Protein AF-A0A0F8XH10-F1 (afdb_monomer)

pLDDT: mean 82.55, std 14.49, range [41.84, 95.69]

Solvent-accessible surface area (backbone atoms only — not comparable to full-atom values): 10984 Å² total; per-residue (Å²): 134,86,60,55,49,78,45,80,45,66,34,86,62,88,48,54,16,79,79,80,68,49,73,45,57,74,70,38,68,28,35,36,41,38,38,62,46,64,43,88,88,78,63,51,72,50,77,49,79,43,42,27,44,64,77,48,46,60,56,51,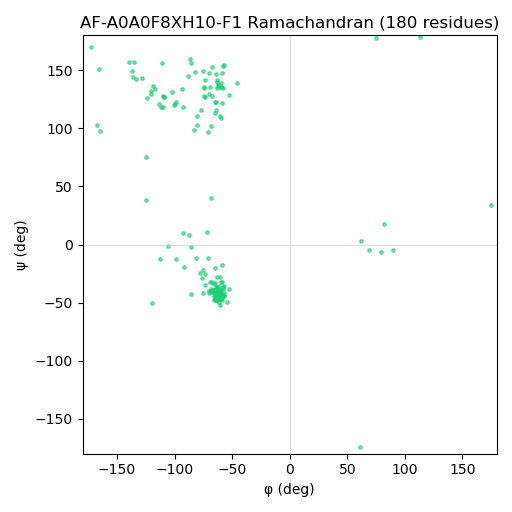54,49,54,54,50,50,55,51,52,50,51,47,61,74,63,48,70,56,92,91,58,71,83,91,56,54,75,66,41,49,53,52,44,51,51,45,53,53,51,46,51,52,54,52,52,54,54,61,72,49,61,92,84,45,79,64,33,34,62,51,31,54,54,45,51,52,46,50,53,52,33,43,73,57,72,38,85,77,81,78,67,90,84,56,91,66,65,60,70,64,39,49,54,44,42,53,50,11,49,52,58,55,54,61,56,71,72,73,72,81,84,76,85,80,79,80,79,82,82,75,89,133

Sequence (182 aa):
MKFGSIQITKKRKARDCDHCEEPLKLGEFHATVTIRAKAKKSGKHWFANWHLHMKCLSIWLLVQLMARQDRRKAAGRPKGTGLGLSPENKKKRLALCKKRMRILQEIAICSPKDKQLEGLYRKFDAVKRDLEYVGGPASINHRTTLDMDTIERKLVYGRSLCSIRTEGQMDSPVSVVEAGQK

Organism: NCBI:txid412755

Foldseek 3Di:
DDQKDKDKDQAQDWDAFPQPRHIDDHRDIWIKIKGWDADPPPRDIDIDIGIHHPVCVVVVVVVVVVVVVVVDVVCDDPVVPDQPADPVLVVVLVVLLVQLVVLLVVLLPDDQLDPCLLVSLVSNVVSQVVNCVSGRGDDDPPPDPGPVVSSVNSSVSSVVVVVVVVVPPPDDPDPDDPPDDD

Mean predicted aligned error: 15.29 Å

Radius of gyration: 31.96 Å; Cα contacts (8 Å, |Δi|>4): 175; chains: 1; bounding box: 68×28×112 Å

Structure (mmCIF, N/CA/C/O backbone):
data_AF-A0A0F8XH10-F1
#
_entry.id   AF-A0A0F8XH10-F1
#
loop_
_atom_site.group_PDB
_atom_site.id
_atom_site.type_symbol
_atom_site.label_atom_id
_atom_site.label_alt_id
_atom_site.label_comp_id
_atom_site.label_asym_id
_atom_site.label_entity_id
_atom_site.label_seq_id
_atom_site.pdbx_PDB_ins_code
_atom_site.Cartn_x
_atom_site.Cartn_y
_atom_site.Cartn_z
_atom_site.occupancy
_atom_site.B_iso_or_equiv
_atom_site.auth_seq_id
_atom_site.auth_comp_id
_atom_site.auth_asym_id
_atom_site.auth_atom_id
_atom_site.pdbx_PDB_model_num
ATOM 1 N N . MET A 1 1 ? -0.743 -16.287 21.407 1.00 41.84 1 MET A N 1
ATOM 2 C CA . MET A 1 1 ? -0.826 -15.409 22.602 1.00 41.84 1 MET A CA 1
ATOM 3 C C . MET A 1 1 ? -1.877 -14.326 22.332 1.00 41.84 1 MET A C 1
ATOM 5 O O . MET A 1 1 ? -1.736 -13.633 21.330 1.00 41.84 1 MET A O 1
ATOM 9 N N . LYS A 1 2 ? -2.958 -14.215 23.125 1.00 48.44 2 LYS A N 1
ATOM 10 C CA . LYS A 1 2 ? -3.992 -13.171 22.935 1.00 48.44 2 LYS A CA 1
ATOM 11 C C . LYS A 1 2 ? -3.456 -11.831 23.471 1.00 48.44 2 LYS A C 1
ATOM 13 O O . LYS A 1 2 ? -3.164 -11.728 24.656 1.00 48.44 2 LYS A O 1
ATOM 18 N N . PHE A 1 3 ? -3.272 -10.841 22.595 1.00 63.16 3 PHE A N 1
ATOM 19 C CA . PHE A 1 3 ? -2.657 -9.537 22.921 1.00 63.16 3 PHE A CA 1
ATOM 20 C C . PHE A 1 3 ? -3.622 -8.529 23.577 1.00 63.16 3 PHE A C 1
ATOM 22 O O . PHE A 1 3 ? -3.190 -7.513 24.118 1.00 63.16 3 PHE A O 1
ATOM 29 N N . GLY A 1 4 ? -4.920 -8.822 23.576 1.00 78.75 4 GLY A N 1
ATOM 30 C CA . GLY A 1 4 ? -5.942 -8.024 24.241 1.00 78.75 4 GLY A CA 1
ATOM 31 C C . GLY A 1 4 ? -7.299 -8.719 24.207 1.00 78.75 4 GLY A C 1
ATOM 32 O O . GLY A 1 4 ? -7.466 -9.731 23.520 1.00 78.75 4 GLY A O 1
ATOM 33 N N . SER A 1 5 ? -8.249 -8.184 24.965 1.00 87.62 5 SER A N 1
ATOM 34 C CA . SER A 1 5 ? -9.632 -8.655 25.037 1.00 87.62 5 SER A CA 1
ATOM 35 C C . SER A 1 5 ? -10.593 -7.481 24.944 1.00 87.62 5 SER A C 1
ATOM 37 O O . SER A 1 5 ? -10.340 -6.425 25.520 1.00 87.62 5 SER A O 1
ATOM 39 N N . ILE A 1 6 ? -11.708 -7.690 24.251 1.00 91.06 6 ILE A N 1
ATOM 40 C CA . ILE A 1 6 ? -12.853 -6.783 24.270 1.00 91.06 6 ILE A CA 1
ATOM 41 C C . ILE A 1 6 ? -13.957 -7.495 25.043 1.00 91.06 6 ILE A C 1
ATOM 43 O O . ILE A 1 6 ? -14.283 -8.641 24.737 1.00 91.06 6 ILE A O 1
ATOM 47 N N . GLN A 1 7 ? -14.499 -6.835 26.059 1.00 91.25 7 GLN A N 1
ATOM 48 C CA . GLN A 1 7 ? -15.599 -7.334 26.876 1.00 91.25 7 GLN A CA 1
ATOM 49 C C . GLN A 1 7 ? -16.776 -6.370 26.774 1.00 91.25 7 GLN A C 1
ATOM 51 O O . GLN A 1 7 ? -16.601 -5.165 26.937 1.00 91.25 7 GLN A O 1
ATOM 56 N N . ILE A 1 8 ? -17.975 -6.892 26.534 1.00 90.25 8 ILE A N 1
ATOM 57 C CA . ILE A 1 8 ? -19.210 -6.105 2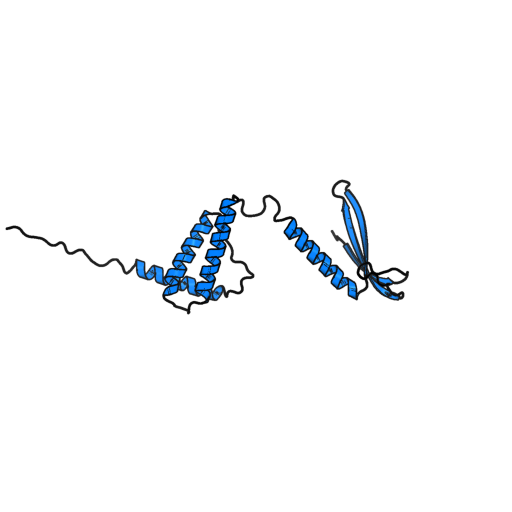6.556 1.00 90.25 8 ILE A CA 1
ATOM 58 C C . ILE A 1 8 ? -19.873 -6.352 27.905 1.00 90.25 8 ILE A C 1
ATOM 60 O O . ILE A 1 8 ? -20.157 -7.495 28.257 1.00 90.25 8 ILE A O 1
ATOM 64 N N . THR A 1 9 ? -20.087 -5.296 28.685 1.00 88.19 9 THR A N 1
ATOM 65 C CA . THR A 1 9 ? -20.685 -5.410 30.022 1.00 88.19 9 THR A CA 1
ATOM 66 C C . THR A 1 9 ? -21.712 -4.310 30.261 1.00 88.19 9 THR A C 1
ATOM 68 O O . THR A 1 9 ? -21.600 -3.201 29.735 1.00 88.19 9 THR A O 1
ATOM 71 N N . LYS A 1 10 ? -22.731 -4.609 31.072 1.00 85.62 10 LYS A N 1
ATOM 72 C CA . LYS A 1 10 ? -23.703 -3.612 31.536 1.00 85.62 10 LYS A CA 1
ATOM 73 C C . LYS A 1 10 ? -23.046 -2.730 32.598 1.00 85.62 10 LYS A C 1
ATOM 75 O O . LYS A 1 10 ? -22.466 -3.253 33.555 1.00 85.62 10 LYS A O 1
ATOM 80 N N . LYS A 1 11 ? -23.097 -1.406 32.442 1.00 79.81 11 LYS A N 1
ATOM 81 C CA . LYS A 1 11 ? -22.403 -0.489 33.355 1.00 79.81 11 LYS A CA 1
ATOM 82 C C . LYS A 1 11 ? -23.072 -0.470 34.731 1.00 79.81 11 LYS A C 1
ATOM 84 O O . LYS A 1 11 ? -24.280 -0.277 34.837 1.00 79.81 11 LYS A O 1
ATOM 89 N N . ARG A 1 12 ? -22.264 -0.646 35.782 1.00 78.62 12 ARG A N 1
ATOM 90 C CA . ARG A 1 12 ? -22.707 -0.636 37.190 1.00 78.62 12 ARG A CA 1
ATOM 91 C C . ARG A 1 12 ? -22.189 0.551 38.014 1.00 78.62 12 ARG A C 1
ATOM 93 O O . ARG A 1 12 ? -22.650 0.746 39.127 1.00 78.62 12 ARG A O 1
ATOM 100 N N . LYS A 1 13 ? -21.217 1.312 37.503 1.00 82.56 13 LYS A N 1
ATOM 101 C CA . LYS A 1 13 ? -20.595 2.467 38.180 1.00 82.56 13 LYS A CA 1
ATOM 102 C C . LYS A 1 13 ? -20.454 3.622 37.196 1.00 82.56 13 LYS A C 1
ATOM 104 O O . LYS A 1 13 ? -20.162 3.356 36.031 1.00 82.56 13 LYS A O 1
ATOM 109 N N . ALA A 1 14 ? -20.629 4.860 37.648 1.00 81.94 14 ALA A N 1
ATOM 110 C CA . ALA A 1 14 ? -20.446 6.034 36.798 1.00 81.94 14 ALA A CA 1
ATOM 111 C C . ALA A 1 14 ? -18.986 6.122 36.322 1.00 81.94 14 ALA A C 1
ATOM 113 O O . ALA A 1 14 ? -18.059 5.870 37.094 1.00 81.94 14 ALA A O 1
ATOM 114 N N . ARG A 1 15 ? -18.798 6.385 35.028 1.00 86.75 15 ARG A N 1
ATOM 115 C CA . ARG A 1 15 ? -17.504 6.649 34.387 1.00 86.75 15 ARG A CA 1
ATOM 116 C C . ARG A 1 15 ? -17.760 7.237 33.005 1.00 86.75 15 ARG A C 1
ATOM 118 O O . ARG A 1 15 ? -18.735 6.845 32.366 1.00 86.75 15 ARG A O 1
ATOM 125 N N . ASP A 1 16 ? -16.841 8.050 32.521 1.00 94.31 16 ASP A N 1
ATOM 126 C CA . ASP A 1 16 ? -16.922 8.623 31.183 1.00 94.31 16 ASP A CA 1
ATOM 127 C C . ASP A 1 16 ? -16.317 7.707 30.119 1.00 94.31 16 ASP A C 1
ATOM 129 O O . ASP A 1 16 ? -15.560 6.769 30.404 1.00 94.31 16 ASP A O 1
ATOM 133 N N . CYS A 1 17 ? -16.712 7.936 28.874 1.00 94.06 17 CYS A N 1
ATOM 134 C CA . CYS A 1 17 ? -16.132 7.255 27.737 1.00 94.06 17 CYS A CA 1
ATOM 135 C C . CYS A 1 17 ? -14.731 7.796 27.455 1.00 94.06 17 CYS A C 1
ATOM 137 O O . CYS A 1 17 ? -14.565 8.981 27.191 1.00 94.06 17 CYS A O 1
ATOM 139 N N . ASP A 1 18 ? -13.739 6.909 27.365 1.00 93.75 18 ASP A N 1
ATOM 140 C CA . ASP A 1 18 ? -12.347 7.290 27.079 1.00 93.75 18 ASP A CA 1
ATOM 141 C C . ASP A 1 18 ? -12.118 7.744 25.609 1.00 93.75 18 ASP A C 1
ATOM 143 O O . ASP A 1 18 ? -10.975 7.831 25.163 1.00 93.75 18 ASP A O 1
ATOM 147 N N . HIS A 1 19 ? -13.179 7.966 24.816 1.00 92.81 19 HIS A N 1
ATOM 148 C CA . HIS A 1 19 ? -13.090 8.458 23.432 1.00 92.81 19 HIS A CA 1
ATOM 149 C C . HIS A 1 19 ? -13.802 9.792 23.204 1.00 92.81 19 HIS A C 1
ATOM 151 O O . HIS A 1 19 ? -13.204 10.673 22.598 1.00 92.81 19 HIS A O 1
ATOM 157 N N . CYS A 1 20 ? -15.062 9.926 23.627 1.00 94.12 20 CYS A N 1
ATOM 158 C CA . CYS A 1 20 ? -15.829 11.165 23.454 1.00 94.12 20 CYS A CA 1
ATOM 159 C C . CYS A 1 20 ? -15.997 11.965 24.747 1.00 94.12 20 CYS A C 1
ATOM 161 O O . CYS A 1 20 ? -16.652 12.997 24.709 1.00 94.12 20 CYS A O 1
ATOM 163 N N . GLU A 1 21 ? -15.473 11.473 25.875 1.00 93.50 21 GLU A N 1
ATOM 164 C CA . GLU A 1 21 ? -15.539 12.122 27.195 1.00 93.50 21 GLU A CA 1
ATOM 165 C C . GLU A 1 21 ? -16.971 12.316 27.739 1.00 93.50 21 GLU A C 1
ATOM 167 O O . GLU A 1 21 ? -17.164 12.814 28.842 1.00 93.50 21 GLU A O 1
ATOM 172 N N . GLU A 1 22 ? -17.992 11.836 27.020 1.00 94.62 22 GLU A N 1
ATOM 173 C CA . GLU A 1 22 ? -19.375 11.790 27.494 1.00 94.62 22 GLU A CA 1
ATOM 174 C C . GLU A 1 22 ? -19.574 10.654 28.521 1.00 94.62 22 GLU A C 1
ATOM 176 O O . GLU A 1 22 ? -18.972 9.577 28.388 1.00 94.62 22 GLU A O 1
ATOM 181 N N . PRO A 1 23 ? -20.490 10.817 29.492 1.00 93.19 23 PRO A N 1
ATOM 182 C CA . PRO A 1 23 ? -20.757 9.803 30.505 1.00 93.19 23 PRO A CA 1
ATOM 183 C C . PRO A 1 23 ? -21.297 8.490 29.914 1.00 93.19 23 PRO A C 1
ATOM 185 O O . PRO A 1 23 ? -22.159 8.463 29.028 1.00 93.19 23 PRO A O 1
ATOM 188 N N . LEU A 1 24 ? -20.825 7.358 30.448 1.00 91.00 24 LEU A N 1
ATOM 189 C CA . LEU A 1 24 ? -21.415 6.041 30.200 1.00 91.00 24 LEU A CA 1
ATOM 190 C C . LEU A 1 24 ? -22.635 5.876 31.107 1.00 91.00 24 LEU A C 1
ATOM 192 O O . LEU A 1 24 ? -22.501 5.729 32.326 1.00 91.00 24 LEU A O 1
ATOM 196 N N . LYS A 1 25 ? -23.828 5.871 30.511 1.00 87.62 25 LYS A N 1
ATOM 197 C CA . LYS A 1 25 ? -25.085 5.744 31.252 1.00 87.62 25 LYS A CA 1
ATOM 198 C C . LYS A 1 25 ? -25.134 4.436 32.043 1.00 87.62 25 LYS A C 1
ATOM 200 O O . LYS A 1 25 ? -24.783 3.357 31.555 1.00 87.62 25 LYS A O 1
ATOM 205 N N . LEU A 1 26 ? -25.587 4.537 33.291 1.00 89.12 26 LEU A N 1
ATOM 206 C CA . LEU A 1 26 ? -25.793 3.376 34.149 1.00 89.12 26 LEU A CA 1
ATOM 207 C C . LEU A 1 26 ? -26.850 2.459 33.536 1.00 89.12 26 LEU A C 1
ATOM 209 O O . LEU A 1 26 ? -27.871 2.912 33.031 1.00 89.12 26 LEU A O 1
ATOM 213 N N . GLY A 1 27 ? -26.595 1.154 33.576 1.00 86.19 27 GLY A N 1
ATOM 214 C CA . GLY A 1 27 ? -27.499 0.171 32.995 1.00 86.19 27 GLY A CA 1
ATOM 215 C C . GLY A 1 27 ? -27.403 0.011 31.474 1.00 86.19 27 GLY A C 1
ATOM 216 O O . GLY A 1 27 ? -27.986 -0.939 30.959 1.00 86.19 27 GLY A O 1
ATOM 217 N N . GLU A 1 28 ? -26.636 0.828 30.753 1.00 88.31 28 GLU A N 1
ATOM 218 C CA . GLU A 1 28 ? -26.376 0.595 29.328 1.00 88.31 28 GLU A CA 1
ATOM 219 C C . GLU A 1 28 ? -25.195 -0.364 29.111 1.00 88.31 28 GLU A C 1
ATOM 221 O O . GLU A 1 28 ? -24.316 -0.539 29.968 1.00 88.31 28 GLU A O 1
ATOM 226 N N . PHE A 1 29 ? -25.184 -1.022 27.951 1.00 91.12 29 PHE A N 1
ATOM 227 C CA . PHE A 1 29 ? -24.044 -1.821 27.519 1.00 91.12 29 PHE A CA 1
ATOM 228 C C . PHE A 1 29 ? -22.902 -0.911 27.072 1.00 91.12 29 PHE A C 1
ATOM 230 O O . PHE A 1 29 ? -23.094 0.038 26.314 1.00 91.12 29 PHE A O 1
ATOM 237 N N . HIS A 1 30 ? -21.694 -1.240 27.516 1.00 92.44 30 HIS A N 1
ATOM 238 C CA . HIS A 1 30 ? -20.471 -0.573 27.094 1.00 92.44 30 HIS A CA 1
ATOM 239 C C . HIS A 1 30 ? -19.383 -1.602 26.799 1.00 92.44 30 HIS A C 1
ATOM 241 O O . HIS A 1 30 ? -19.406 -2.727 27.314 1.00 92.44 30 HIS A O 1
ATOM 247 N N . ALA A 1 31 ? -18.419 -1.203 25.977 1.00 94.12 31 ALA A N 1
ATOM 248 C CA . ALA A 1 31 ? -17.256 -2.009 25.665 1.00 94.12 31 ALA A CA 1
ATOM 249 C C . ALA A 1 31 ? -16.106 -1.643 26.607 1.00 94.12 31 ALA A C 1
ATOM 251 O O . ALA A 1 31 ? -15.805 -0.470 26.811 1.00 94.12 31 ALA A O 1
ATOM 252 N N . THR A 1 32 ? -15.446 -2.653 27.162 1.00 94.50 32 THR A N 1
ATOM 253 C CA . THR A 1 32 ? -14.156 -2.514 27.835 1.00 94.50 32 THR A CA 1
ATOM 254 C C . THR A 1 32 ? -13.095 -3.191 26.982 1.00 94.50 32 THR A C 1
ATOM 256 O O . THR A 1 32 ? -13.169 -4.393 26.722 1.00 94.50 32 THR A O 1
ATOM 259 N N . VAL A 1 33 ? -12.121 -2.417 26.517 1.00 93.38 33 VAL A N 1
ATOM 260 C CA . VAL A 1 33 ? -10.968 -2.906 25.766 1.00 93.38 33 VAL A CA 1
ATOM 261 C C . VAL A 1 33 ? -9.785 -2.986 26.716 1.00 93.38 33 VAL A C 1
ATOM 263 O O . VAL A 1 33 ? -9.359 -1.970 27.256 1.00 93.38 33 VAL A O 1
ATOM 266 N N . THR A 1 34 ? -9.229 -4.180 26.889 1.00 92.81 34 THR A N 1
ATOM 267 C CA . THR A 1 34 ? -8.033 -4.411 27.701 1.00 92.81 34 THR A CA 1
ATOM 268 C C . THR A 1 34 ? -6.891 -4.851 26.802 1.00 92.81 34 THR A C 1
ATOM 270 O O . THR A 1 34 ? -6.975 -5.887 26.139 1.00 92.81 34 THR A O 1
ATOM 273 N N . ILE A 1 35 ? -5.798 -4.092 26.795 1.00 90.44 35 ILE A N 1
ATOM 274 C CA . ILE A 1 35 ? -4.562 -4.460 26.101 1.00 90.44 35 ILE A CA 1
ATOM 275 C C . ILE A 1 35 ? -3.504 -4.808 27.140 1.00 90.44 35 ILE A C 1
ATOM 277 O O . ILE A 1 35 ? -3.207 -4.018 28.036 1.00 90.44 35 ILE A O 1
ATOM 281 N N . ARG A 1 36 ? -2.905 -5.993 26.989 1.00 89.12 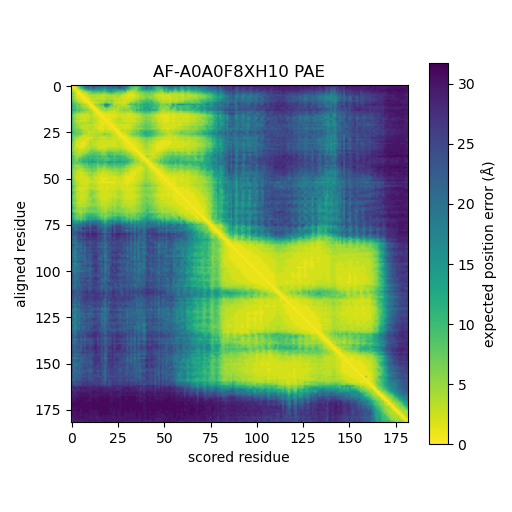36 ARG A N 1
ATOM 282 C CA . ARG A 1 36 ? -1.752 -6.412 27.787 1.00 89.12 36 ARG A CA 1
ATOM 283 C C . ARG A 1 36 ? -0.479 -6.046 27.036 1.00 89.12 36 ARG A C 1
ATOM 285 O O . ARG A 1 36 ? -0.212 -6.576 25.959 1.00 89.12 36 ARG A O 1
ATOM 292 N N . ALA A 1 37 ? 0.339 -5.189 27.633 1.00 84.00 37 ALA A N 1
ATOM 293 C CA . ALA A 1 37 ? 1.639 -4.808 27.099 1.00 84.00 37 ALA A CA 1
ATOM 294 C C . ALA A 1 37 ? 2.779 -5.368 27.965 1.00 84.00 37 ALA A C 1
ATOM 296 O O . ALA A 1 37 ? 2.607 -5.695 29.141 1.00 84.00 37 ALA A O 1
ATOM 297 N N . LYS A 1 38 ? 3.961 -5.520 27.360 1.00 85.69 38 LYS A N 1
ATOM 298 C CA . LYS A 1 38 ? 5.194 -5.947 28.035 1.00 85.69 38 LYS A CA 1
ATOM 299 C C . LYS A 1 38 ? 6.271 -4.895 27.797 1.00 85.69 38 LYS A C 1
ATOM 301 O O . LYS A 1 38 ? 6.545 -4.544 26.649 1.00 85.69 38 LYS A O 1
ATOM 306 N N . ALA A 1 39 ? 6.880 -4.396 28.867 1.00 81.75 39 ALA A N 1
ATOM 307 C CA . ALA A 1 39 ? 8.019 -3.495 28.765 1.00 81.75 39 ALA A CA 1
ATOM 308 C C . ALA A 1 39 ? 9.226 -4.250 28.185 1.00 81.75 39 ALA A C 1
ATOM 310 O O . ALA A 1 39 ? 9.599 -5.309 28.686 1.00 81.75 39 ALA A O 1
ATOM 311 N N . LYS A 1 40 ? 9.846 -3.706 27.128 1.00 78.19 40 LYS A N 1
ATOM 312 C CA . LYS A 1 40 ? 10.950 -4.380 26.419 1.00 78.19 40 LYS A CA 1
ATOM 313 C C . LYS A 1 40 ? 12.194 -4.589 27.289 1.00 78.19 40 LYS A C 1
ATOM 315 O O . LYS A 1 40 ? 12.837 -5.617 27.150 1.00 78.19 40 LYS A O 1
ATOM 320 N N . LYS A 1 41 ? 12.524 -3.627 28.159 1.00 80.25 41 LYS A N 1
ATOM 321 C CA . LYS A 1 41 ? 13.752 -3.655 28.975 1.00 80.25 41 LYS A CA 1
ATOM 322 C C . LYS A 1 41 ? 13.602 -4.443 30.280 1.00 80.25 41 LYS A C 1
ATOM 324 O O . LYS A 1 41 ? 14.496 -5.194 30.627 1.00 80.25 41 LYS A O 1
ATOM 329 N N . SER A 1 42 ? 12.484 -4.289 30.990 1.00 84.94 42 SER A N 1
ATOM 330 C CA . SER A 1 42 ? 12.281 -4.913 32.310 1.00 84.94 42 SER A CA 1
ATOM 331 C C . SER A 1 42 ? 11.455 -6.198 32.274 1.00 84.94 42 SER A C 1
ATOM 333 O O . SER A 1 42 ? 11.327 -6.879 33.283 1.00 84.94 42 SER A O 1
ATOM 335 N N . GLY A 1 43 ? 10.800 -6.502 31.152 1.00 85.75 43 GLY A N 1
ATOM 336 C CA . GLY A 1 43 ? 9.886 -7.637 31.041 1.00 85.75 43 GLY A CA 1
ATOM 337 C C . GLY A 1 43 ? 8.579 -7.502 31.834 1.00 85.75 43 GLY A C 1
ATOM 338 O O . GLY A 1 43 ? 7.705 -8.354 31.673 1.00 85.75 43 GLY A O 1
ATOM 339 N N . LYS A 1 44 ? 8.402 -6.434 32.628 1.00 88.94 44 LYS A N 1
ATOM 340 C CA . LYS A 1 44 ? 7.190 -6.183 33.420 1.00 88.94 44 LYS A CA 1
ATOM 341 C C . LYS A 1 44 ? 5.972 -6.013 32.511 1.00 88.94 44 LYS A C 1
ATOM 343 O O . LYS A 1 44 ? 6.028 -5.331 31.480 1.00 88.94 44 LYS A O 1
ATOM 348 N N . HIS A 1 45 ? 4.867 -6.632 32.907 1.00 86.56 45 HIS A N 1
ATOM 349 C CA . HIS A 1 45 ? 3.581 -6.482 32.240 1.00 86.56 45 HIS A CA 1
ATOM 350 C C . HIS A 1 45 ? 2.801 -5.305 32.814 1.00 86.56 45 HIS A C 1
ATOM 352 O O . HIS A 1 45 ? 2.842 -5.055 34.016 1.00 86.56 45 HIS A O 1
ATOM 358 N N . TRP A 1 46 ? 2.063 -4.616 31.951 1.00 88.81 46 TRP A N 1
ATOM 359 C CA . TRP A 1 46 ? 1.072 -3.629 32.360 1.00 88.81 46 TRP A CA 1
ATOM 360 C C . TRP A 1 46 ? -0.170 -3.746 31.480 1.00 88.81 46 TRP A C 1
ATOM 362 O O . TRP A 1 46 ? -0.122 -4.298 30.373 1.00 88.81 46 TRP A O 1
ATOM 372 N N . PHE A 1 47 ? -1.287 -3.268 32.012 1.00 90.25 47 PHE A N 1
ATOM 373 C CA . PHE A 1 47 ? -2.591 -3.346 31.373 1.00 90.25 47 PHE A CA 1
ATOM 374 C C . PHE A 1 47 ? -3.091 -1.938 31.093 1.00 90.25 47 PHE A C 1
ATOM 376 O O . PHE A 1 47 ? -3.032 -1.072 31.964 1.00 90.25 47 PHE A O 1
ATOM 383 N N . ALA A 1 48 ? -3.584 -1.731 29.880 1.00 89.81 48 ALA A N 1
ATOM 384 C CA . ALA A 1 48 ? -4.290 -0.525 29.489 1.00 89.81 48 ALA A CA 1
ATOM 385 C C . ALA A 1 48 ? -5.761 -0.880 29.293 1.00 89.81 48 ALA A C 1
ATOM 387 O O . ALA A 1 48 ? -6.060 -1.838 28.575 1.00 89.81 48 ALA A O 1
ATOM 388 N N . ASN A 1 49 ? -6.653 -0.135 29.940 1.00 92.12 49 ASN A N 1
ATOM 389 C CA . ASN A 1 49 ? -8.092 -0.359 29.875 1.00 92.12 49 ASN A CA 1
ATOM 390 C C . ASN A 1 49 ? -8.778 0.885 29.318 1.00 92.12 49 ASN A C 1
ATOM 392 O O . ASN A 1 49 ? -8.565 1.974 29.847 1.00 92.12 49 ASN A O 1
ATOM 396 N N . TRP A 1 50 ? -9.622 0.695 28.308 1.00 93.81 50 TRP A N 1
ATOM 397 C CA . TRP A 1 50 ? -10.511 1.723 27.769 1.00 93.81 50 TRP A CA 1
ATOM 398 C C . TRP A 1 50 ? -11.961 1.285 27.927 1.00 93.81 50 TRP A C 1
ATOM 400 O O . TRP A 1 50 ? -12.296 0.142 27.629 1.00 93.81 50 TRP A O 1
ATOM 410 N N . HIS A 1 51 ? -12.820 2.195 28.353 1.00 93.88 51 HIS A N 1
ATOM 411 C CA . HIS A 1 51 ? -14.256 2.055 28.480 1.00 93.88 51 HIS A CA 1
ATOM 412 C C . HIS A 1 51 ? -14.912 2.961 27.451 1.00 93.88 51 HIS A C 1
ATOM 414 O O . HIS A 1 51 ? -14.745 4.179 27.459 1.00 93.88 51 HIS A O 1
ATOM 420 N N . LEU A 1 52 ? -15.654 2.350 26.542 1.00 95.50 52 LEU A N 1
ATOM 421 C CA . LEU A 1 52 ? -16.182 3.007 25.360 1.00 95.50 52 LEU A CA 1
ATOM 422 C C . LEU A 1 52 ? -17.682 2.761 25.269 1.00 95.50 52 LEU A C 1
ATOM 424 O O . LEU A 1 52 ? -18.141 1.646 25.544 1.00 95.50 52 LEU A O 1
ATOM 428 N N . HIS A 1 53 ? -18.450 3.757 24.819 1.00 95.69 53 HIS A N 1
ATOM 429 C CA . HIS A 1 53 ? -19.796 3.467 24.327 1.00 95.69 53 HIS A CA 1
ATOM 430 C C . HIS A 1 53 ? -19.703 2.460 23.180 1.00 95.69 53 HIS A C 1
ATOM 432 O O . HIS A 1 53 ? -18.717 2.424 22.438 1.00 95.69 53 HIS A O 1
ATOM 438 N N . MET A 1 54 ? -20.769 1.690 22.971 1.00 93.12 54 MET A N 1
ATOM 439 C CA . MET A 1 54 ? -20.835 0.767 21.835 1.00 93.12 54 MET A CA 1
ATOM 440 C C . MET A 1 54 ? -20.657 1.496 20.492 1.00 93.12 54 MET A C 1
ATOM 442 O O . MET A 1 54 ? -19.931 1.002 19.631 1.00 93.12 54 MET A O 1
ATOM 446 N N . LYS A 1 55 ? -21.216 2.712 20.347 1.00 92.94 55 LYS A N 1
ATOM 447 C CA . LYS A 1 55 ? -21.015 3.578 19.166 1.00 92.94 55 LYS A CA 1
ATOM 448 C C . LYS A 1 55 ? -19.536 3.950 18.961 1.00 92.94 55 LYS A C 1
ATOM 450 O O . LYS A 1 55 ? -19.013 3.853 17.853 1.00 92.94 55 LYS A O 1
ATOM 455 N N . CYS A 1 56 ? -18.840 4.295 20.045 1.00 94.62 56 CYS A N 1
ATOM 456 C CA . CYS A 1 56 ? -17.459 4.784 20.035 1.00 94.62 56 CYS A CA 1
ATOM 457 C C . CYS A 1 56 ? -16.422 3.681 19.793 1.00 94.62 56 CYS A C 1
ATOM 459 O O . CYS A 1 56 ? -15.315 3.977 19.346 1.00 94.62 56 CYS A O 1
ATOM 461 N N . LEU A 1 57 ? -16.761 2.412 20.054 1.00 94.19 57 LEU A N 1
ATOM 462 C CA . LEU A 1 57 ? -15.853 1.282 19.840 1.00 94.19 57 LEU A CA 1
ATOM 463 C C . LEU A 1 57 ? -15.362 1.200 18.386 1.00 94.19 57 LEU A C 1
ATOM 465 O O . LEU A 1 57 ? -14.177 0.970 18.146 1.00 94.19 57 LEU A O 1
ATOM 469 N N . SER A 1 58 ? -16.263 1.398 17.423 1.00 92.38 58 SER A N 1
ATOM 470 C CA . SER A 1 58 ? -15.944 1.323 15.992 1.00 92.38 58 SER A CA 1
ATOM 471 C C . SER A 1 58 ? -14.930 2.395 15.570 1.00 92.38 58 SER A C 1
ATOM 473 O O . SER A 1 58 ? -13.911 2.080 14.951 1.00 92.38 58 SER A O 1
ATOM 475 N N . ILE A 1 59 ? -15.162 3.641 15.989 1.00 93.19 59 ILE A N 1
ATOM 476 C CA . ILE A 1 59 ? -14.283 4.784 15.721 1.00 93.19 59 ILE A CA 1
ATOM 477 C C . ILE A 1 59 ? -12.920 4.559 16.376 1.00 93.19 59 ILE A C 1
ATOM 479 O O . ILE A 1 59 ? -11.882 4.711 15.730 1.00 93.19 59 ILE A O 1
ATOM 483 N N . TRP A 1 60 ? -12.908 4.110 17.632 1.00 93.38 60 TRP A N 1
ATOM 484 C CA . TRP A 1 60 ? -11.672 3.812 18.349 1.00 93.38 60 TRP A CA 1
ATOM 485 C C . TRP A 1 60 ? -10.830 2.752 17.624 1.00 93.38 60 TRP A C 1
ATOM 487 O O . TRP A 1 60 ? -9.630 2.946 17.424 1.00 93.38 60 TRP A O 1
ATOM 497 N N . LEU A 1 61 ? -11.447 1.656 17.162 1.00 91.56 61 LEU A N 1
ATOM 498 C CA . LEU A 1 61 ? -10.752 0.607 16.405 1.00 91.56 61 LEU A CA 1
ATOM 499 C C . LEU A 1 61 ? -10.147 1.142 15.101 1.00 91.56 61 LEU A C 1
ATOM 501 O O . LEU A 1 61 ? -9.012 0.791 14.763 1.00 91.56 61 LEU A O 1
ATOM 505 N N . LEU A 1 62 ? -10.871 2.014 14.394 1.00 91.00 62 LEU A N 1
ATOM 506 C CA . LEU A 1 62 ? -10.387 2.641 13.167 1.00 91.00 62 LEU A CA 1
ATOM 507 C C . LEU A 1 62 ? -9.170 3.538 13.433 1.00 91.00 62 LEU A C 1
ATOM 509 O O . LEU A 1 62 ? -8.155 3.407 12.747 1.00 91.00 62 LEU A O 1
ATOM 513 N N . VAL A 1 63 ? -9.223 4.377 14.471 1.00 89.81 63 VAL A N 1
ATOM 514 C CA . VAL A 1 63 ? -8.095 5.234 14.876 1.00 89.81 63 VAL A CA 1
ATOM 515 C C . VAL A 1 63 ? -6.857 4.392 15.201 1.00 89.81 63 VAL A C 1
ATOM 517 O O . VAL A 1 63 ? -5.758 4.700 14.734 1.00 89.81 63 VAL A O 1
ATOM 520 N N . GLN A 1 64 ? -7.011 3.280 15.930 1.00 87.50 64 GLN A N 1
ATOM 521 C CA . GLN A 1 64 ? -5.887 2.381 16.227 1.00 87.50 64 GLN A CA 1
ATOM 522 C C . GLN A 1 64 ? -5.299 1.734 14.965 1.00 87.50 64 GLN A C 1
ATOM 524 O O . GLN A 1 64 ? -4.075 1.578 14.851 1.00 87.50 64 GLN A O 1
ATOM 529 N N . LEU A 1 65 ? -6.151 1.366 14.002 1.00 85.88 65 LEU A N 1
ATOM 530 C CA . LEU A 1 65 ? -5.719 0.818 12.719 1.00 85.88 65 LEU A CA 1
ATOM 531 C C . LEU A 1 65 ? -4.910 1.848 11.920 1.00 85.88 65 LEU A C 1
ATOM 533 O O . LEU A 1 65 ? -3.815 1.522 11.453 1.00 85.88 65 LEU A O 1
ATOM 537 N N . MET A 1 66 ? -5.403 3.085 11.817 1.00 82.31 66 MET A N 1
ATOM 538 C CA . MET A 1 66 ? -4.714 4.183 11.132 1.00 82.31 66 MET A CA 1
ATOM 539 C C . MET A 1 66 ? -3.370 4.497 11.796 1.00 82.31 66 MET A C 1
ATOM 541 O O . MET A 1 66 ? -2.330 4.428 11.141 1.00 82.31 66 MET A O 1
ATOM 545 N N . ALA A 1 67 ? -3.344 4.670 13.120 1.00 79.19 67 ALA A N 1
ATOM 546 C CA . ALA A 1 67 ? -2.111 4.918 13.870 1.00 79.19 67 ALA A CA 1
ATOM 547 C C . ALA A 1 67 ? -1.076 3.787 13.708 1.00 79.19 67 ALA A C 1
ATOM 549 O O . ALA A 1 67 ? 0.140 4.006 13.744 1.00 79.19 67 ALA A O 1
ATOM 550 N N . ARG A 1 68 ? -1.517 2.534 13.539 1.00 79.31 68 ARG A N 1
ATOM 551 C CA . ARG A 1 68 ? -0.620 1.413 13.214 1.00 79.31 68 ARG A CA 1
ATOM 552 C C . ARG A 1 68 ? -0.066 1.520 11.794 1.00 79.31 68 ARG A C 1
ATOM 554 O O . ARG A 1 68 ? 1.113 1.226 11.592 1.00 79.31 68 ARG A O 1
ATOM 561 N N . GLN A 1 69 ? -0.893 1.890 10.820 1.00 74.69 69 GLN A N 1
ATOM 562 C CA . GLN A 1 69 ? -0.447 2.090 9.443 1.00 74.69 69 GLN A CA 1
ATOM 563 C C . GLN A 1 69 ? 0.563 3.236 9.348 1.00 74.69 69 GLN A C 1
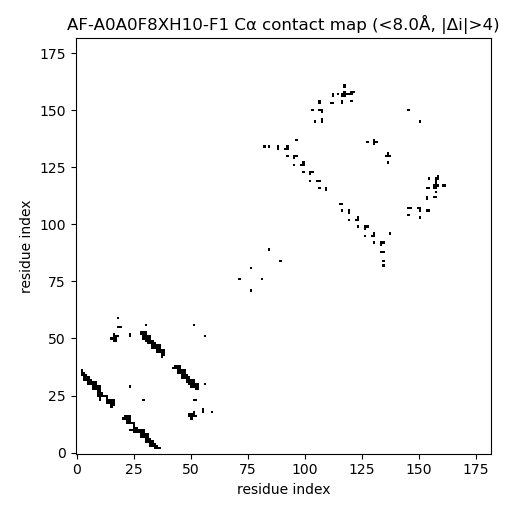ATOM 565 O O . GLN A 1 69 ? 1.605 3.063 8.720 1.00 74.69 69 GLN A O 1
ATOM 570 N N . ASP A 1 70 ? 0.324 4.351 10.031 1.00 72.38 70 ASP A N 1
ATOM 571 C CA . ASP A 1 70 ? 1.224 5.503 9.986 1.00 72.38 70 ASP A CA 1
ATOM 572 C C . ASP A 1 70 ? 2.549 5.228 10.693 1.00 72.38 70 ASP A C 1
ATOM 574 O O . ASP A 1 70 ? 3.606 5.515 10.135 1.00 72.38 70 ASP A O 1
ATOM 578 N N . ARG A 1 71 ? 2.537 4.528 11.836 1.00 70.50 71 ARG A N 1
ATOM 579 C CA . ARG A 1 71 ? 3.780 4.036 12.461 1.00 70.50 71 ARG A CA 1
ATOM 580 C C . ARG A 1 71 ? 4.583 3.124 11.535 1.00 70.50 71 ARG A C 1
ATOM 582 O O . ARG A 1 71 ? 5.807 3.183 11.548 1.00 70.50 71 ARG A O 1
ATOM 589 N N . ARG A 1 72 ? 3.925 2.296 10.715 1.00 67.31 72 ARG A N 1
ATOM 590 C CA . ARG A 1 72 ? 4.612 1.471 9.703 1.00 67.31 72 ARG A CA 1
ATOM 591 C C . ARG A 1 72 ? 5.206 2.310 8.575 1.00 67.31 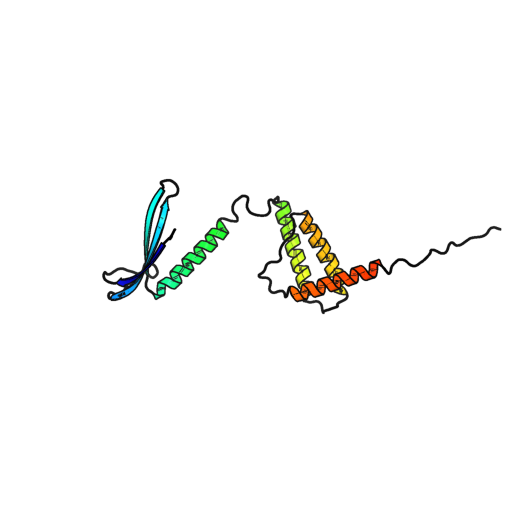72 ARG A C 1
ATOM 593 O O . ARG A 1 72 ? 6.295 1.985 8.117 1.00 67.31 72 ARG A O 1
ATOM 600 N N . LYS A 1 73 ? 4.521 3.369 8.135 1.00 66.38 73 LYS A N 1
ATOM 601 C CA . LYS A 1 73 ? 5.063 4.306 7.139 1.00 66.38 73 LYS A CA 1
ATOM 602 C C . LYS A 1 73 ? 6.282 5.047 7.699 1.00 66.38 73 LYS A C 1
ATOM 604 O O . LYS A 1 73 ? 7.313 5.078 7.039 1.00 66.38 73 LYS A O 1
ATOM 609 N N . ALA A 1 74 ? 6.184 5.564 8.925 1.00 64.19 74 ALA A N 1
ATOM 610 C CA . ALA A 1 74 ? 7.250 6.309 9.594 1.00 64.19 74 ALA A CA 1
ATOM 611 C C . ALA A 1 74 ? 8.476 5.441 9.929 1.00 64.19 74 ALA A C 1
ATOM 613 O O . ALA A 1 74 ? 9.608 5.882 9.759 1.00 64.19 74 ALA A O 1
ATOM 614 N N . ALA A 1 75 ? 8.270 4.192 10.360 1.00 62.94 75 ALA A N 1
ATOM 615 C CA . ALA A 1 75 ? 9.361 3.260 10.656 1.00 62.94 75 ALA A CA 1
ATOM 616 C C . ALA A 1 75 ? 10.100 2.755 9.399 1.00 62.94 75 ALA A C 1
ATOM 618 O O . ALA A 1 75 ? 11.160 2.139 9.522 1.00 62.94 75 ALA A O 1
ATOM 619 N N . GLY A 1 76 ? 9.554 3.002 8.202 1.00 61.72 76 GLY A N 1
ATOM 620 C CA . GLY A 1 76 ? 10.093 2.489 6.948 1.00 61.72 76 GLY A CA 1
ATOM 621 C C . GLY A 1 76 ? 10.114 0.955 6.878 1.00 61.72 76 GLY A C 1
ATOM 622 O O . GLY A 1 76 ? 9.607 0.241 7.746 1.00 61.72 76 GLY A O 1
ATOM 623 N N . ARG A 1 77 ? 10.708 0.416 5.807 1.00 61.69 77 ARG A N 1
ATOM 624 C CA . ARG A 1 77 ? 11.034 -1.017 5.735 1.00 61.69 77 ARG A CA 1
ATOM 625 C C . ARG A 1 77 ? 12.174 -1.285 6.737 1.00 61.69 77 ARG A C 1
ATOM 627 O O . ARG A 1 77 ? 13.113 -0.487 6.753 1.00 61.69 77 ARG A O 1
ATOM 634 N N . PRO A 1 78 ? 12.132 -2.355 7.557 1.00 58.00 78 PRO A N 1
ATOM 635 C CA . PRO A 1 78 ? 13.230 -2.698 8.464 1.00 58.00 78 PRO A CA 1
ATOM 636 C C . PRO A 1 78 ? 14.597 -2.615 7.767 1.00 58.00 78 PRO A C 1
ATOM 638 O O . PRO A 1 78 ? 14.717 -3.030 6.610 1.00 58.00 78 PRO A O 1
ATOM 641 N N . LYS A 1 79 ? 15.628 -2.086 8.439 1.00 46.41 79 LYS A N 1
ATOM 642 C CA . LYS A 1 79 ? 16.991 -2.039 7.878 1.00 46.41 79 LYS A CA 1
ATOM 643 C C . LYS A 1 79 ? 17.402 -3.451 7.427 1.00 46.41 79 LYS A C 1
ATOM 645 O O . LYS A 1 79 ? 17.233 -4.401 8.181 1.00 46.41 79 LYS A O 1
ATOM 650 N N . GLY A 1 80 ? 17.869 -3.581 6.183 1.00 52.00 80 GLY A N 1
ATOM 651 C CA . GLY A 1 80 ? 18.192 -4.872 5.552 1.00 52.00 80 GLY A CA 1
ATOM 652 C C . GLY A 1 80 ? 17.035 -5.550 4.806 1.00 52.00 80 GLY A C 1
ATOM 653 O O . GLY A 1 80 ? 17.248 -6.559 4.145 1.00 52.00 80 GLY A O 1
ATOM 654 N N . THR A 1 81 ? 15.818 -4.998 4.846 1.00 51.09 81 T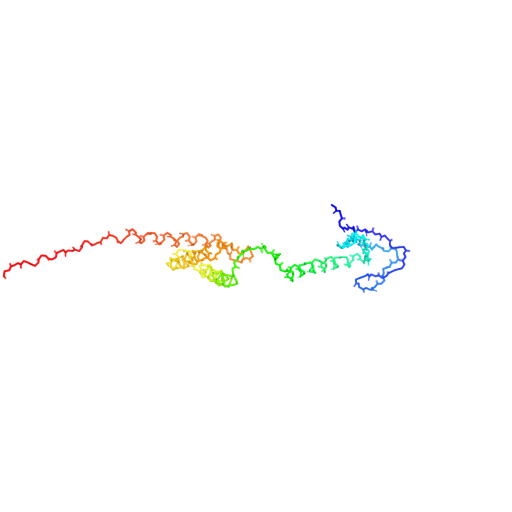HR A N 1
ATOM 655 C CA . THR A 1 81 ? 14.685 -5.515 4.065 1.00 51.09 81 THR A CA 1
ATOM 656 C C . THR A 1 81 ? 14.427 -4.648 2.832 1.00 51.09 81 THR A C 1
ATOM 658 O O . THR A 1 81 ? 14.350 -3.422 2.909 1.00 51.09 81 THR A O 1
ATOM 661 N N . GLY A 1 82 ? 14.283 -5.295 1.674 1.00 64.38 82 GLY A N 1
ATOM 662 C CA . GLY A 1 82 ? 14.151 -4.651 0.365 1.00 64.38 82 GLY A CA 1
ATOM 663 C C . GLY A 1 82 ? 15.339 -4.917 -0.548 1.00 64.38 82 GLY A C 1
ATOM 664 O O . GLY A 1 82 ? 16.271 -5.615 -0.174 1.00 64.38 82 GLY A O 1
ATOM 665 N N . LEU A 1 83 ? 15.282 -4.389 -1.770 1.00 68.75 83 LEU A N 1
ATOM 666 C CA . LEU A 1 83 ? 16.396 -4.497 -2.706 1.00 68.75 83 LEU A CA 1
ATOM 667 C C . LEU A 1 83 ? 17.587 -3.729 -2.119 1.00 68.75 83 LEU A C 1
ATOM 669 O O . LEU A 1 83 ? 17.487 -2.514 -1.914 1.00 68.75 83 LEU A O 1
ATOM 673 N N . GLY A 1 84 ? 18.676 -4.442 -1.812 1.00 77.00 84 GLY A N 1
ATOM 674 C CA . GLY A 1 84 ? 19.922 -3.938 -1.215 1.00 77.00 84 GLY A CA 1
ATOM 675 C C . GLY A 1 84 ? 20.734 -3.032 -2.144 1.00 77.00 84 GLY A C 1
ATOM 676 O O . GLY A 1 84 ? 21.949 -3.129 -2.212 1.00 77.00 84 GLY A O 1
ATOM 677 N N . LEU A 1 85 ? 20.053 -2.173 -2.897 1.00 82.31 85 LEU A N 1
ATOM 678 C CA . LEU A 1 85 ? 20.633 -1.299 -3.904 1.00 82.31 85 LEU A CA 1
ATOM 679 C C . LEU A 1 85 ? 21.206 -0.033 -3.270 1.00 82.31 85 LEU A C 1
ATOM 681 O O . LEU A 1 85 ? 20.644 0.508 -2.303 1.00 82.31 85 LEU A O 1
ATOM 685 N N . SER A 1 86 ? 22.272 0.480 -3.885 1.00 87.19 86 SER A N 1
ATOM 686 C CA . SER A 1 86 ? 22.808 1.808 -3.591 1.00 87.19 86 SER A CA 1
ATOM 687 C C . SER A 1 86 ? 21.729 2.891 -3.786 1.00 87.19 86 SER A C 1
ATOM 689 O O . SER A 1 86 ? 20.772 2.688 -4.546 1.00 87.19 86 SER A O 1
ATOM 691 N N . PRO A 1 87 ? 21.829 4.050 -3.108 1.00 84.88 87 PRO A N 1
ATOM 692 C CA . PRO A 1 87 ? 20.884 5.159 -3.285 1.00 84.88 87 PRO A CA 1
ATOM 693 C C . PRO A 1 87 ? 20.712 5.587 -4.752 1.00 84.88 87 PRO A C 1
ATOM 695 O O . PRO A 1 87 ? 19.593 5.848 -5.198 1.00 84.88 87 PRO A O 1
ATOM 698 N N . GLU A 1 88 ? 21.798 5.578 -5.523 1.00 88.06 88 GLU A N 1
ATOM 699 C CA . GLU A 1 88 ? 21.797 5.892 -6.954 1.00 88.06 88 GLU A CA 1
ATOM 700 C C . GLU A 1 88 ? 21.022 4.855 -7.769 1.00 88.06 88 GLU A C 1
ATOM 702 O O . GLU A 1 88 ? 20.118 5.212 -8.529 1.00 88.06 88 GLU A O 1
ATOM 707 N N . ASN A 1 89 ? 21.280 3.564 -7.539 1.00 88.50 89 ASN A N 1
ATOM 708 C CA . ASN A 1 89 ? 20.556 2.487 -8.212 1.00 88.50 89 ASN A CA 1
ATOM 709 C C . ASN A 1 89 ? 19.076 2.472 -7.823 1.00 88.50 89 ASN A C 1
ATOM 711 O O . ASN A 1 89 ? 18.223 2.213 -8.669 1.00 88.50 89 ASN A O 1
ATOM 715 N N . LYS A 1 90 ? 18.726 2.840 -6.584 1.00 87.19 90 LYS A N 1
ATOM 716 C CA . LYS A 1 90 ? 17.323 3.041 -6.179 1.00 87.19 90 LYS A CA 1
ATOM 717 C C . LYS A 1 90 ? 16.657 4.154 -6.986 1.00 87.19 90 LYS A C 1
ATOM 719 O O . LYS A 1 90 ? 15.540 3.960 -7.468 1.00 87.19 90 LYS A O 1
ATOM 724 N N . LYS A 1 91 ? 17.333 5.295 -7.165 1.00 89.00 91 LYS A N 1
ATOM 725 C CA . LYS A 1 91 ? 16.825 6.427 -7.958 1.00 89.00 91 LYS A CA 1
ATOM 726 C C . LYS A 1 91 ? 16.678 6.050 -9.434 1.00 89.00 91 LYS A C 1
ATOM 728 O O . LYS A 1 91 ? 15.616 6.281 -10.015 1.00 89.00 91 LYS A O 1
ATOM 733 N N . LYS A 1 92 ? 17.694 5.402 -10.013 1.00 92.75 92 LYS A N 1
ATOM 734 C CA . LYS A 1 92 ? 17.682 4.909 -11.399 1.00 92.75 92 LYS A CA 1
ATOM 735 C C . LYS A 1 92 ? 16.562 3.891 -11.616 1.00 92.75 92 LYS A C 1
ATOM 737 O O . LYS A 1 92 ? 15.758 4.042 -12.532 1.00 92.75 92 LYS A O 1
ATOM 742 N N . ARG A 1 93 ? 16.423 2.919 -10.711 1.00 91.06 93 ARG A N 1
ATOM 743 C CA . ARG A 1 93 ? 15.347 1.920 -10.746 1.00 91.06 93 ARG A CA 1
ATOM 744 C C . ARG A 1 93 ? 13.966 2.560 -10.648 1.00 91.06 93 ARG A C 1
ATOM 746 O O . ARG A 1 93 ? 13.070 2.183 -11.394 1.00 91.06 93 ARG A O 1
ATOM 753 N N . LEU A 1 94 ? 13.781 3.548 -9.771 1.00 90.50 94 LEU A N 1
ATOM 754 C CA . LEU A 1 94 ? 12.515 4.279 -9.669 1.00 90.50 94 LEU A CA 1
ATOM 755 C C . LEU A 1 94 ? 12.173 5.009 -10.977 1.00 90.50 94 LEU A C 1
ATOM 757 O O . LEU A 1 94 ? 11.022 4.965 -11.411 1.00 90.50 94 LEU A O 1
ATOM 761 N N . ALA A 1 95 ? 13.154 5.654 -11.613 1.00 93.31 95 ALA A N 1
ATOM 762 C CA . ALA A 1 95 ? 12.963 6.319 -12.900 1.00 93.31 95 ALA A CA 1
ATOM 763 C C . ALA A 1 95 ? 12.558 5.324 -14.001 1.00 93.31 95 ALA A C 1
ATOM 765 O O . ALA A 1 95 ? 11.602 5.580 -14.734 1.00 93.31 95 ALA A O 1
ATOM 766 N N . LEU A 1 96 ? 13.208 4.159 -14.056 1.00 94.69 96 LEU A N 1
ATOM 767 C CA . LEU A 1 96 ? 12.861 3.079 -14.983 1.00 94.69 96 LEU A CA 1
ATOM 768 C C . LEU A 1 96 ? 11.455 2.519 -14.724 1.00 94.69 96 LEU A C 1
ATOM 770 O O . LEU A 1 96 ? 10.687 2.355 -15.667 1.00 94.69 96 LEU A O 1
ATOM 774 N N . CYS A 1 97 ? 11.062 2.310 -13.462 1.00 92.00 97 CYS A N 1
ATOM 775 C CA . CYS A 1 97 ? 9.697 1.896 -13.116 1.00 92.00 97 CYS A CA 1
ATOM 776 C C . CYS A 1 97 ? 8.649 2.916 -13.584 1.00 92.00 97 CYS A C 1
ATOM 778 O O . CYS A 1 97 ? 7.615 2.534 -14.131 1.00 92.00 97 CYS A O 1
ATOM 780 N N . LYS A 1 98 ? 8.915 4.218 -13.405 1.00 93.00 98 LYS A N 1
ATOM 781 C CA . LYS A 1 98 ? 8.032 5.286 -13.899 1.00 93.00 98 LYS A CA 1
ATOM 782 C C . LYS A 1 98 ? 7.960 5.292 -15.427 1.00 93.00 98 LYS A C 1
ATOM 784 O O . LYS A 1 98 ? 6.868 5.388 -15.977 1.00 93.00 98 LYS A O 1
ATOM 789 N N . LYS A 1 99 ? 9.102 5.150 -16.108 1.00 94.94 99 LYS A N 1
ATOM 790 C CA . LYS A 1 99 ? 9.173 5.071 -17.575 1.00 94.94 99 LYS A CA 1
ATOM 791 C C . LYS A 1 99 ? 8.389 3.870 -18.105 1.00 94.94 99 LYS A C 1
ATOM 793 O O . LYS A 1 99 ? 7.583 4.031 -19.013 1.00 94.94 99 LYS A O 1
ATOM 798 N N . ARG A 1 100 ? 8.549 2.699 -17.484 1.00 93.88 100 ARG A N 1
ATOM 799 C CA . ARG A 1 100 ? 7.770 1.495 -17.797 1.00 93.88 100 ARG A CA 1
ATOM 800 C C . ARG A 1 100 ? 6.270 1.741 -17.658 1.00 93.88 100 ARG A C 1
ATOM 802 O O . ARG A 1 100 ? 5.522 1.344 -18.539 1.00 93.88 100 ARG A O 1
ATOM 809 N N . MET A 1 101 ? 5.838 2.405 -16.584 1.00 93.50 101 MET A N 1
ATOM 810 C CA . MET A 1 101 ? 4.419 2.710 -16.377 1.00 93.50 101 MET A CA 1
ATOM 811 C C . MET A 1 101 ? 3.853 3.623 -17.473 1.00 93.50 101 MET A C 1
ATOM 813 O O . MET A 1 101 ? 2.762 3.358 -17.961 1.00 93.50 101 MET A O 1
ATOM 817 N N . ARG A 1 102 ? 4.604 4.641 -17.914 1.00 94.44 102 ARG A N 1
ATOM 818 C CA . ARG A 1 102 ? 4.190 5.500 -19.040 1.00 94.44 102 ARG A CA 1
ATOM 819 C C . ARG A 1 102 ? 4.016 4.705 -20.332 1.00 94.44 102 ARG A C 1
ATOM 821 O O . ARG A 1 102 ? 3.001 4.844 -20.994 1.00 94.44 102 ARG A O 1
ATOM 828 N N . ILE A 1 103 ? 4.954 3.806 -20.636 1.00 94.56 103 ILE A N 1
ATOM 829 C CA . ILE A 1 103 ? 4.856 2.940 -21.821 1.00 94.56 103 ILE A CA 1
ATOM 830 C C . ILE A 1 103 ? 3.614 2.037 -21.736 1.00 94.56 103 ILE A C 1
ATOM 832 O O . ILE A 1 103 ? 2.905 1.876 -22.721 1.00 94.56 103 ILE A O 1
ATOM 836 N N . LEU A 1 104 ? 3.310 1.477 -20.559 1.00 93.81 104 LEU A N 1
ATOM 837 C CA . LEU A 1 104 ? 2.094 0.676 -20.363 1.00 93.81 104 LEU A CA 1
ATOM 838 C C . LEU A 1 104 ? 0.815 1.504 -20.560 1.00 93.81 104 LEU A C 1
ATOM 840 O O . LEU A 1 104 ? -0.147 0.994 -21.126 1.00 93.81 104 LEU A O 1
ATOM 844 N N . GLN A 1 105 ? 0.807 2.771 -20.136 1.00 93.94 105 GLN A N 1
ATOM 845 C CA . GLN A 1 105 ? -0.304 3.692 -20.394 1.00 93.94 105 GLN A CA 1
ATOM 846 C C . GLN A 1 105 ? -0.458 3.993 -21.891 1.00 93.94 105 GLN A C 1
ATOM 848 O O . GLN A 1 105 ? -1.572 3.948 -22.399 1.00 93.94 105 GLN A O 1
ATOM 853 N N . GLU A 1 106 ? 0.643 4.228 -22.610 1.00 94.06 106 GLU A N 1
ATOM 854 C CA . GLU A 1 106 ? 0.627 4.415 -24.069 1.00 94.06 106 GLU A CA 1
ATOM 855 C C . GLU A 1 106 ? 0.052 3.175 -24.780 1.00 94.06 106 GLU A C 1
ATOM 857 O O . GLU A 1 106 ? -0.860 3.292 -25.596 1.00 94.06 106 GLU A O 1
ATOM 862 N N . ILE A 1 107 ? 0.491 1.969 -24.398 1.00 93.25 107 ILE A N 1
ATOM 863 C CA . ILE A 1 107 ? -0.034 0.705 -24.948 1.00 93.25 107 ILE A CA 1
ATOM 864 C C . ILE A 1 107 ? -1.524 0.521 -24.628 1.00 93.25 107 ILE A C 1
ATOM 866 O O . ILE A 1 107 ? -2.277 -0.015 -25.447 1.00 93.25 107 ILE A O 1
ATOM 870 N N . ALA A 1 108 ? -1.967 0.941 -23.440 1.00 93.38 108 ALA A N 1
ATOM 871 C CA . ALA A 1 108 ? -3.370 0.852 -23.054 1.00 93.38 108 ALA A CA 1
ATOM 872 C C . ALA A 1 108 ? -4.267 1.653 -24.012 1.00 93.38 108 ALA A C 1
ATOM 874 O O . ALA A 1 108 ? -5.326 1.151 -24.389 1.00 93.38 108 ALA A O 1
ATOM 875 N N . ILE A 1 109 ? -3.805 2.828 -24.455 1.00 93.00 109 ILE A N 1
ATOM 876 C CA . ILE A 1 109 ? -4.526 3.732 -25.365 1.00 93.00 109 ILE A CA 1
ATOM 877 C C . ILE A 1 109 ? -4.543 3.203 -26.808 1.00 93.00 109 ILE A C 1
ATOM 879 O O . ILE A 1 109 ? -5.543 3.369 -27.503 1.00 93.00 109 ILE A O 1
ATOM 883 N N . CYS A 1 110 ? -3.475 2.541 -27.267 1.00 91.00 110 CYS A N 1
ATOM 884 C CA . CYS A 1 110 ? -3.396 2.016 -28.635 1.00 91.00 110 CYS A CA 1
ATOM 885 C C . CYS A 1 110 ? -4.522 1.024 -28.962 1.00 91.00 110 CYS A C 1
ATOM 887 O O . CYS A 1 110 ? -4.942 0.228 -28.116 1.00 91.00 110 CYS A O 1
ATOM 889 N N . SER A 1 111 ? -4.956 0.996 -30.222 1.00 90.25 111 SER A N 1
ATOM 890 C CA . SER A 1 111 ? -5.922 -0.001 -30.691 1.00 90.25 111 SER A CA 1
ATOM 891 C C . SER A 1 111 ? -5.317 -1.419 -30.705 1.00 90.25 111 SER A C 1
ATOM 893 O O . SER A 1 111 ? -4.096 -1.588 -30.833 1.00 90.25 111 SER A O 1
ATOM 895 N N . PRO A 1 112 ? -6.131 -2.480 -30.553 1.00 82.31 112 PRO A N 1
ATOM 896 C CA . PRO A 1 112 ? -5.663 -3.842 -30.776 1.00 82.31 112 PRO A CA 1
ATOM 897 C C . PRO A 1 112 ? -5.156 -3.976 -32.220 1.00 82.31 112 PRO A C 1
ATOM 899 O O . PRO A 1 112 ? -5.921 -3.770 -33.155 1.00 82.31 112 PRO A O 1
ATOM 902 N N . LYS A 1 113 ? -3.883 -4.355 -32.389 1.00 84.88 113 LYS A N 1
ATOM 903 C CA . LYS A 1 113 ? -3.164 -4.505 -33.673 1.00 84.88 113 LYS A CA 1
ATOM 904 C C . LYS A 1 113 ? -2.580 -3.236 -34.318 1.00 84.88 113 LYS A C 1
ATOM 906 O O . LYS A 1 113 ? -2.193 -3.272 -35.485 1.00 84.88 113 LYS A O 1
ATOM 911 N N . ASP A 1 114 ? -2.432 -2.152 -33.565 1.00 87.81 114 ASP A N 1
ATOM 912 C CA . ASP A 1 114 ? -1.749 -0.943 -34.042 1.00 87.81 114 ASP A CA 1
ATOM 913 C C . ASP A 1 114 ? -0.276 -1.212 -34.438 1.00 87.81 114 ASP A C 1
ATOM 915 O O . ASP A 1 114 ? 0.453 -1.919 -33.736 1.00 87.81 114 ASP A O 1
ATOM 919 N N . LYS A 1 115 ? 0.190 -0.614 -35.544 1.00 86.50 115 LYS A N 1
ATOM 920 C CA . LYS A 1 115 ? 1.596 -0.677 -35.992 1.00 86.50 115 LYS A CA 1
ATOM 921 C C . LYS A 1 115 ? 2.548 -0.026 -34.981 1.00 86.50 115 LYS A C 1
ATOM 923 O O . LYS A 1 115 ? 3.701 -0.440 -34.870 1.00 86.50 115 LYS A O 1
ATOM 928 N N . GLN A 1 116 ? 2.076 0.951 -34.202 1.00 90.00 116 GLN A N 1
ATOM 929 C CA . GLN A 1 116 ? 2.869 1.610 -33.157 1.00 90.00 116 GLN A CA 1
ATOM 930 C C . GLN A 1 116 ? 3.263 0.666 -32.009 1.00 90.00 116 GLN A C 1
ATOM 932 O O . GLN A 1 116 ? 4.252 0.924 -31.313 1.00 90.00 116 GLN A O 1
ATOM 937 N N . LEU A 1 117 ? 2.549 -0.457 -31.835 1.00 90.62 117 LEU A N 1
ATOM 938 C CA . LEU A 1 117 ? 2.844 -1.448 -30.796 1.00 90.62 117 LEU A CA 1
ATOM 939 C C . LEU A 1 117 ? 4.240 -2.061 -30.946 1.00 90.62 117 LEU A C 1
ATOM 941 O O . LEU A 1 117 ? 4.842 -2.417 -29.936 1.00 90.62 117 LEU A O 1
ATOM 945 N N . GLU A 1 118 ? 4.786 -2.134 -32.164 1.00 91.25 118 GLU A N 1
ATOM 946 C CA . GLU A 1 118 ? 6.160 -2.594 -32.402 1.00 91.25 118 GLU A CA 1
ATOM 947 C C . GLU A 1 118 ? 7.171 -1.685 -31.676 1.00 91.25 118 GLU A C 1
ATOM 949 O O . GLU A 1 118 ? 7.996 -2.142 -30.879 1.00 91.25 118 GLU A O 1
ATOM 954 N N . GLY A 1 119 ? 7.071 -0.370 -31.894 1.00 91.25 119 GLY A N 1
ATOM 955 C CA . GLY A 1 119 ? 7.958 0.616 -31.276 1.00 91.25 119 GLY A CA 1
ATOM 956 C C . GLY A 1 119 ? 7.793 0.683 -29.757 1.00 91.25 119 GLY A C 1
ATOM 957 O O . GLY A 1 119 ? 8.782 0.781 -29.025 1.00 91.25 119 GLY A O 1
ATOM 958 N N . LEU A 1 120 ? 6.554 0.585 -29.270 1.00 93.31 120 LEU A N 1
ATOM 959 C CA . LEU A 1 120 ? 6.256 0.553 -27.837 1.00 93.31 120 LEU A CA 1
ATOM 960 C C . LEU A 1 120 ? 6.796 -0.714 -27.168 1.00 93.31 120 LEU A C 1
ATOM 962 O O . LEU A 1 120 ? 7.384 -0.622 -26.090 1.00 93.31 120 LEU A O 1
ATOM 966 N N . TYR A 1 121 ? 6.681 -1.871 -27.825 1.00 94.00 121 TYR A N 1
ATOM 967 C CA . TYR A 1 121 ? 7.259 -3.122 -27.342 1.00 94.00 121 TYR A CA 1
ATOM 968 C C . TYR A 1 121 ? 8.785 -3.028 -27.225 1.00 94.00 121 TYR A C 1
ATOM 970 O O . TYR A 1 121 ? 9.332 -3.354 -26.174 1.00 94.00 121 TYR A O 1
ATOM 978 N N . ARG A 1 122 ? 9.485 -2.502 -28.242 1.00 94.06 122 ARG A N 1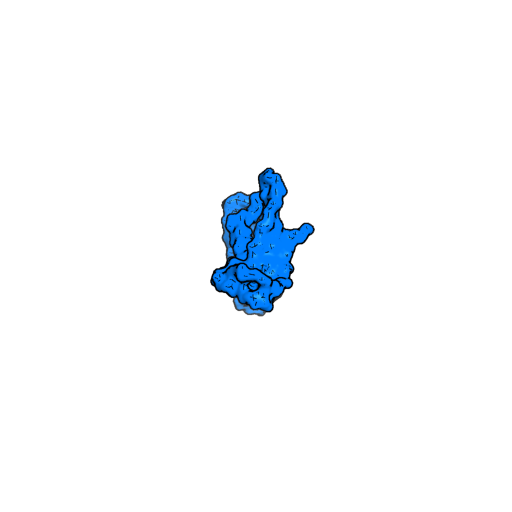
ATOM 979 C CA . ARG A 1 122 ? 10.951 -2.318 -28.184 1.00 94.06 122 ARG A CA 1
ATOM 980 C C . ARG A 1 122 ? 11.373 -1.418 -27.019 1.00 94.06 122 ARG A C 1
ATOM 982 O O . ARG A 1 122 ? 12.308 -1.744 -26.289 1.00 94.06 122 ARG A O 1
ATOM 989 N N . LYS A 1 123 ? 10.662 -0.302 -26.807 1.00 95.06 123 LYS A N 1
ATOM 990 C CA . LYS A 1 123 ? 10.896 0.592 -25.658 1.00 95.06 123 LYS A CA 1
ATOM 991 C C . LYS A 1 123 ? 10.646 -0.127 -24.331 1.00 95.06 123 LYS A C 1
ATOM 993 O O . LYS A 1 123 ? 11.416 0.050 -23.388 1.00 95.06 123 LYS A O 1
ATOM 998 N N . PHE A 1 124 ? 9.574 -0.913 -24.251 1.00 94.38 124 PHE A N 1
ATOM 999 C CA . PHE A 1 124 ? 9.228 -1.688 -23.065 1.00 94.38 124 PHE A CA 1
ATOM 1000 C C . PHE A 1 124 ? 10.304 -2.730 -22.740 1.00 94.38 124 PHE A C 1
ATOM 1002 O O . PHE A 1 124 ? 10.749 -2.805 -21.595 1.00 94.38 124 PHE A O 1
ATOM 1009 N N . ASP A 1 125 ? 10.757 -3.484 -23.741 1.00 94.50 125 ASP A N 1
ATOM 1010 C CA . ASP A 1 125 ? 11.785 -4.514 -23.599 1.00 94.50 125 ASP A CA 1
ATOM 1011 C C . ASP A 1 125 ? 13.143 -3.930 -23.183 1.00 94.50 125 ASP A C 1
ATOM 1013 O O . ASP A 1 125 ? 13.787 -4.448 -22.270 1.00 94.50 125 ASP A O 1
ATOM 1017 N N . ALA A 1 126 ? 13.540 -2.792 -23.761 1.00 94.94 126 ALA A N 1
ATOM 1018 C CA . ALA A 1 126 ? 14.743 -2.078 -23.337 1.00 94.94 126 ALA A CA 1
ATOM 1019 C C . ALA A 1 126 ? 14.671 -1.680 -21.851 1.00 94.94 126 ALA A C 1
ATOM 1021 O O . ALA A 1 126 ? 15.581 -1.970 -21.078 1.00 94.94 126 ALA A O 1
ATOM 1022 N N . VAL A 1 127 ? 13.547 -1.100 -21.411 1.00 94.44 127 VAL A N 1
ATOM 1023 C CA . VAL A 1 127 ? 13.351 -0.732 -19.997 1.00 94.44 127 VAL A CA 1
ATOM 1024 C C . VAL A 1 127 ? 13.301 -1.965 -19.090 1.00 94.44 127 VAL A C 1
ATOM 1026 O O . VAL A 1 127 ? 13.756 -1.901 -17.947 1.00 94.44 127 VAL A O 1
ATOM 1029 N N . LYS A 1 128 ? 12.761 -3.091 -19.570 1.00 93.50 128 LYS A N 1
ATOM 1030 C CA . LYS A 1 128 ? 12.766 -4.362 -18.838 1.00 93.50 128 LYS A CA 1
ATOM 1031 C C . LYS A 1 128 ? 14.200 -4.852 -18.609 1.00 93.50 128 LYS A C 1
ATOM 1033 O O . LYS A 1 128 ? 14.531 -5.165 -17.469 1.00 93.50 128 LYS A O 1
ATOM 1038 N N . ARG A 1 129 ? 15.051 -4.840 -19.640 1.00 93.75 129 ARG A N 1
ATOM 1039 C CA . ARG A 1 129 ? 16.477 -5.198 -19.533 1.00 93.75 129 ARG A CA 1
ATOM 1040 C C . ARG A 1 129 ? 17.243 -4.270 -18.588 1.00 93.75 129 ARG A C 1
ATOM 1042 O O . ARG A 1 129 ? 17.970 -4.750 -17.722 1.00 93.75 129 ARG A O 1
ATOM 1049 N N . ASP A 1 130 ? 17.008 -2.962 -18.676 1.00 93.62 130 ASP A N 1
ATOM 1050 C CA . ASP A 1 130 ? 17.626 -1.988 -17.768 1.00 93.62 130 ASP A CA 1
ATOM 1051 C C . ASP A 1 130 ? 17.222 -2.223 -16.301 1.00 93.62 130 ASP A C 1
ATOM 1053 O O . ASP A 1 130 ? 18.032 -2.060 -15.388 1.00 93.62 130 ASP A O 1
ATOM 1057 N N . LEU A 1 131 ? 15.960 -2.597 -16.051 1.00 91.69 131 LEU A N 1
ATOM 1058 C CA . LEU A 1 131 ? 15.483 -2.933 -14.707 1.00 91.69 131 LEU A CA 1
ATOM 1059 C C . LEU A 1 131 ? 16.163 -4.192 -14.162 1.00 91.69 131 LEU A C 1
ATOM 1061 O O . LEU A 1 131 ? 16.580 -4.181 -13.002 1.00 91.69 131 LEU A O 1
ATOM 1065 N N . GLU A 1 132 ? 16.288 -5.228 -14.995 1.00 89.94 132 GLU A N 1
ATOM 1066 C CA . GLU A 1 132 ? 17.000 -6.470 -14.673 1.00 89.94 132 GLU A CA 1
ATOM 1067 C C . GLU A 1 132 ? 18.433 -6.154 -14.212 1.00 89.94 132 GLU A C 1
ATOM 1069 O O . GLU A 1 132 ? 18.833 -6.552 -13.119 1.00 89.94 132 GLU A O 1
ATOM 1074 N N . TYR A 1 133 ? 19.148 -5.324 -14.981 1.00 90.12 133 TYR A N 1
ATOM 1075 C CA . TYR A 1 133 ? 20.530 -4.925 -14.706 1.00 90.12 133 TYR A CA 1
ATOM 1076 C C . TYR A 1 133 ? 20.690 -4.094 -13.422 1.00 90.12 133 TYR A C 1
ATOM 1078 O O . TYR A 1 133 ? 21.629 -4.293 -12.656 1.00 90.12 133 TYR A O 1
ATOM 1086 N N . VAL A 1 134 ? 19.785 -3.143 -13.160 1.00 89.44 134 VAL A N 1
ATOM 1087 C CA . VAL A 1 134 ? 19.928 -2.215 -12.021 1.00 89.44 134 VAL A CA 1
ATOM 1088 C C . VAL A 1 134 ? 19.577 -2.866 -10.685 1.00 89.44 134 VAL A C 1
ATOM 1090 O O . VAL A 1 134 ? 20.074 -2.437 -9.643 1.00 89.44 134 VAL A O 1
ATOM 1093 N N . GLY A 1 135 ? 18.688 -3.856 -10.668 1.00 82.31 135 GLY A N 1
ATOM 1094 C CA . GLY A 1 135 ? 18.289 -4.470 -9.407 1.00 82.31 135 GLY A CA 1
ATOM 1095 C C . GLY A 1 135 ? 17.187 -5.503 -9.516 1.00 82.31 135 GLY A C 1
ATOM 1096 O O . GLY A 1 135 ? 16.350 -5.575 -8.612 1.00 82.31 135 GLY A O 1
ATOM 1097 N N . GLY A 1 136 ? 17.167 -6.248 -10.619 1.00 82.19 136 GLY A N 1
ATOM 1098 C CA . GLY A 1 136 ? 16.244 -7.348 -10.840 1.00 82.19 136 GLY A CA 1
ATOM 1099 C C . GLY A 1 136 ? 14.804 -6.933 -11.164 1.00 82.19 136 GLY A C 1
ATOM 1100 O O . GLY A 1 136 ? 14.440 -5.744 -11.160 1.00 82.19 136 GLY A O 1
ATOM 1101 N N . PRO A 1 137 ? 13.946 -7.934 -11.424 1.00 80.94 137 PRO A N 1
ATOM 1102 C CA . PRO A 1 137 ? 12.610 -7.720 -11.946 1.00 80.94 137 PRO A CA 1
ATOM 1103 C C . PRO A 1 137 ? 11.769 -6.860 -10.997 1.00 80.94 137 PRO A C 1
ATOM 1105 O O . PRO A 1 137 ? 11.739 -7.029 -9.775 1.00 80.94 137 PRO A O 1
ATOM 1108 N N . ALA A 1 138 ? 11.062 -5.891 -11.574 1.00 82.69 138 ALA A N 1
ATOM 1109 C CA . ALA A 1 138 ? 10.071 -5.098 -10.862 1.00 82.69 138 ALA A CA 1
ATOM 1110 C C . ALA A 1 138 ? 8.676 -5.650 -11.161 1.00 82.69 138 ALA A C 1
ATOM 1112 O O . ALA A 1 138 ? 8.267 -5.697 -12.324 1.00 82.69 138 ALA A O 1
ATOM 1113 N N . SER A 1 139 ? 7.928 -6.040 -10.130 1.00 82.50 139 SER A N 1
ATOM 1114 C CA . SER A 1 139 ? 6.509 -6.352 -10.291 1.00 82.50 139 SER A CA 1
ATOM 1115 C C . SER A 1 139 ? 5.709 -5.077 -10.558 1.00 82.50 139 SER A C 1
ATOM 1117 O O . SER A 1 139 ? 6.055 -3.985 -10.094 1.00 82.50 139 SER A O 1
ATOM 1119 N N . ILE A 1 140 ? 4.639 -5.210 -11.340 1.00 82.00 140 ILE A N 1
ATOM 1120 C CA . ILE A 1 140 ? 3.673 -4.128 -11.536 1.00 82.00 140 ILE A CA 1
ATOM 1121 C C . ILE A 1 140 ? 2.842 -4.017 -10.260 1.00 82.00 140 ILE A C 1
ATOM 1123 O O . ILE A 1 140 ? 2.531 -5.015 -9.610 1.00 82.00 140 ILE A O 1
ATOM 1127 N N . ASN A 1 141 ? 2.522 -2.789 -9.864 1.00 77.50 141 ASN A N 1
ATOM 1128 C CA . ASN A 1 141 ? 1.690 -2.562 -8.694 1.00 77.50 141 ASN A CA 1
ATOM 1129 C C . ASN A 1 141 ? 0.282 -3.129 -8.942 1.00 77.50 141 ASN A C 1
ATOM 1131 O O . ASN A 1 141 ? -0.388 -2.689 -9.868 1.00 77.50 141 ASN A O 1
ATOM 1135 N N . HIS A 1 142 ? -0.174 -4.039 -8.078 1.00 65.50 142 HIS A N 1
ATOM 1136 C CA . HIS A 1 142 ? -1.516 -4.637 -8.123 1.00 65.50 142 HIS A CA 1
ATOM 1137 C C . HIS A 1 142 ? -2.657 -3.610 -8.026 1.00 65.50 142 HIS A C 1
ATOM 1139 O O . HIS A 1 142 ? -3.789 -3.927 -8.352 1.00 65.50 142 HIS A O 1
ATOM 1145 N N . ARG A 1 143 ? -2.376 -2.383 -7.567 1.00 69.44 143 ARG A N 1
ATOM 1146 C CA . ARG A 1 143 ? -3.352 -1.280 -7.495 1.00 69.44 143 ARG A CA 1
ATOM 1147 C C . ARG A 1 143 ? -3.445 -0.451 -8.775 1.00 69.44 143 ARG A C 1
ATOM 1149 O O . ARG A 1 143 ? -4.019 0.633 -8.751 1.00 69.44 143 ARG A O 1
ATOM 1156 N N . THR A 1 144 ? -2.792 -0.880 -9.850 1.00 80.38 144 THR A N 1
ATOM 1157 C CA . THR A 1 144 ? -2.932 -0.214 -11.145 1.00 80.38 144 THR A CA 1
ATOM 1158 C C . THR A 1 144 ? -4.377 -0.327 -11.634 1.00 80.38 144 THR A C 1
ATOM 1160 O O . THR A 1 144 ? -5.008 -1.361 -11.451 1.00 80.38 144 THR A O 1
ATOM 1163 N N . THR A 1 145 ? -4.900 0.733 -12.249 1.00 85.56 145 THR A N 1
ATOM 1164 C CA . THR A 1 145 ? -6.222 0.732 -12.902 1.00 85.56 145 THR A CA 1
ATOM 1165 C C . THR A 1 145 ? -6.162 0.221 -14.341 1.00 85.56 145 THR A C 1
ATOM 1167 O O . THR A 1 145 ? -7.181 0.165 -15.021 1.00 85.56 145 THR A O 1
ATOM 1170 N N . LEU A 1 146 ? -4.963 -0.107 -14.826 1.00 88.06 146 LEU A N 1
ATOM 1171 C CA . LEU A 1 146 ? -4.750 -0.628 -16.168 1.00 88.06 146 LEU A CA 1
ATOM 1172 C C . LEU A 1 146 ? -5.211 -2.086 -16.266 1.00 88.06 146 LEU A C 1
ATOM 1174 O O . LEU A 1 146 ? -4.850 -2.902 -15.418 1.00 88.06 146 LEU A O 1
ATOM 1178 N N . ASP A 1 147 ? -5.930 -2.412 -17.340 1.00 90.00 147 ASP A N 1
ATOM 1179 C CA . ASP A 1 147 ? -6.236 -3.792 -17.724 1.00 90.00 147 ASP A CA 1
ATOM 1180 C C . ASP A 1 147 ? -4.958 -4.474 -18.233 1.00 90.00 147 ASP A C 1
ATOM 1182 O O . ASP A 1 147 ? -4.530 -4.306 -19.382 1.00 90.00 147 ASP A O 1
ATOM 1186 N N . MET A 1 148 ? -4.314 -5.210 -17.329 1.00 89.31 148 MET A N 1
ATOM 1187 C CA . MET A 1 148 ? -3.030 -5.842 -17.596 1.00 89.31 148 MET A CA 1
ATOM 1188 C C . MET A 1 148 ? -3.129 -6.985 -18.609 1.00 89.31 148 MET A C 1
ATOM 1190 O O . MET A 1 148 ? -2.198 -7.136 -19.398 1.00 89.31 148 MET A O 1
ATOM 1194 N N . ASP A 1 149 ? -4.246 -7.712 -18.656 1.00 90.50 149 ASP A N 1
ATOM 1195 C CA . ASP A 1 149 ? -4.443 -8.845 -19.570 1.00 90.50 149 ASP A CA 1
ATOM 1196 C C . ASP A 1 149 ? -4.562 -8.356 -21.018 1.00 90.50 149 ASP A C 1
ATOM 1198 O O . ASP A 1 149 ? -4.010 -8.929 -21.964 1.00 90.50 149 ASP A O 1
ATOM 1202 N N . THR A 1 150 ? -5.269 -7.244 -21.218 1.00 91.56 150 THR A N 1
ATOM 1203 C CA . THR A 1 150 ? -5.363 -6.599 -22.531 1.00 91.56 150 THR A CA 1
ATOM 1204 C C . THR A 1 150 ? -4.023 -6.008 -22.963 1.00 91.56 150 THR A C 1
ATOM 1206 O O . THR A 1 150 ? -3.632 -6.150 -24.125 1.00 91.56 150 THR A O 1
ATOM 1209 N N . ILE A 1 151 ? -3.282 -5.384 -22.046 1.00 92.44 151 ILE A N 1
ATOM 1210 C CA . ILE A 1 151 ? -1.944 -4.856 -22.343 1.00 92.44 151 ILE A CA 1
ATOM 1211 C C . ILE A 1 151 ? -0.965 -5.982 -22.688 1.00 92.44 151 ILE A C 1
ATOM 1213 O O . ILE A 1 151 ? -0.176 -5.832 -23.621 1.00 92.44 151 ILE A O 1
ATOM 1217 N N . GLU A 1 152 ? -1.022 -7.115 -21.991 1.00 92.00 152 GLU A N 1
ATOM 1218 C CA . GLU A 1 152 ? -0.167 -8.267 -22.273 1.00 92.00 152 GLU A CA 1
ATOM 1219 C C . GLU A 1 152 ? -0.426 -8.824 -23.675 1.00 92.00 152 GLU A C 1
ATOM 1221 O O . GLU A 1 152 ? 0.517 -8.994 -24.450 1.00 92.00 152 GLU A O 1
ATOM 1226 N N . ARG A 1 153 ? -1.696 -8.974 -24.071 1.00 93.44 153 ARG A N 1
ATOM 1227 C CA . ARG A 1 153 ? -2.060 -9.359 -25.445 1.00 93.44 153 ARG A CA 1
ATOM 1228 C C . ARG A 1 153 ? -1.505 -8.386 -26.492 1.00 93.44 153 ARG A C 1
ATOM 1230 O O . ARG A 1 153 ? -0.968 -8.818 -27.513 1.00 93.44 153 ARG A O 1
ATOM 1237 N N . LYS A 1 154 ? -1.571 -7.075 -26.233 1.00 93.19 154 LYS A N 1
ATOM 1238 C CA . LYS A 1 154 ? -0.997 -6.043 -27.120 1.00 93.19 154 LYS A CA 1
ATOM 1239 C C . LYS A 1 154 ? 0.533 -6.114 -27.188 1.00 93.19 154 LYS A C 1
ATOM 1241 O O . LYS A 1 154 ? 1.099 -5.958 -28.268 1.00 93.19 154 LYS A O 1
ATOM 1246 N N . LEU A 1 155 ? 1.205 -6.381 -26.068 1.00 92.31 155 LEU A N 1
ATOM 1247 C CA . LEU A 1 155 ? 2.659 -6.574 -26.016 1.00 92.31 155 LEU A CA 1
ATOM 1248 C C . LEU A 1 155 ? 3.097 -7.822 -26.791 1.00 92.31 155 LEU A C 1
ATOM 1250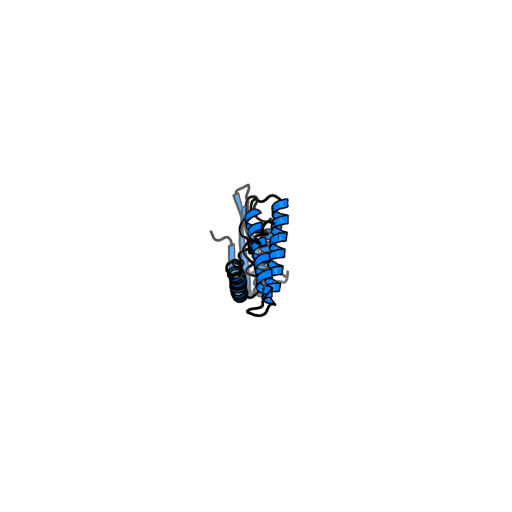 O O . LEU A 1 155 ? 4.074 -7.754 -27.533 1.00 92.31 155 LEU A O 1
ATOM 1254 N N . VAL A 1 156 ? 2.369 -8.937 -26.666 1.00 93.12 156 VAL A N 1
ATOM 1255 C CA . VAL A 1 156 ? 2.620 -10.167 -27.438 1.00 93.12 156 VAL A CA 1
ATOM 1256 C C . VAL A 1 156 ? 2.499 -9.895 -28.936 1.00 93.12 156 VAL A C 1
ATOM 1258 O O . VAL A 1 156 ? 3.374 -10.288 -29.707 1.00 93.12 156 VAL A O 1
ATOM 1261 N N . TYR A 1 157 ? 1.473 -9.150 -29.350 1.00 91.62 157 TYR A N 1
ATOM 1262 C CA . TYR A 1 157 ? 1.345 -8.737 -30.743 1.00 91.62 157 TYR A CA 1
ATOM 1263 C C . TYR A 1 157 ? 2.510 -7.836 -31.190 1.00 91.62 157 TYR A C 1
ATOM 1265 O O . TYR A 1 157 ? 3.144 -8.116 -32.207 1.00 91.62 157 TYR A O 1
ATOM 1273 N N . GLY A 1 158 ? 2.870 -6.812 -30.409 1.00 90.50 158 GLY A N 1
ATOM 1274 C CA . GLY A 1 158 ? 4.020 -5.946 -30.705 1.00 90.50 158 GLY A CA 1
ATOM 1275 C C . GLY A 1 158 ? 5.344 -6.717 -30.837 1.00 90.50 158 GLY A C 1
ATOM 1276 O O . GLY A 1 158 ? 6.160 -6.405 -31.706 1.00 90.50 158 GLY A O 1
ATOM 1277 N N . ARG A 1 159 ? 5.529 -7.779 -30.041 1.00 92.38 159 ARG A N 1
ATOM 1278 C CA . ARG A 1 159 ? 6.655 -8.718 -30.165 1.00 92.38 159 ARG A CA 1
ATOM 1279 C C . ARG A 1 159 ? 6.628 -9.494 -31.482 1.00 92.38 159 ARG A C 1
ATOM 1281 O O . ARG A 1 159 ? 7.673 -9.639 -32.115 1.00 92.38 159 ARG A O 1
ATOM 1288 N N . SER A 1 160 ? 5.459 -9.989 -31.892 1.00 90.88 160 SER A N 1
ATOM 1289 C CA . SER A 1 160 ? 5.318 -10.738 -33.149 1.00 90.88 160 SER A CA 1
ATOM 1290 C C . SER A 1 160 ? 5.707 -9.888 -34.365 1.00 90.88 160 SER A C 1
ATOM 1292 O O . SER A 1 160 ? 6.461 -10.354 -35.215 1.00 90.88 160 SER A O 1
ATOM 1294 N N . LEU A 1 161 ? 5.339 -8.599 -34.376 1.00 87.69 161 LEU A N 1
ATOM 1295 C CA . LEU A 1 161 ? 5.732 -7.654 -35.429 1.00 87.69 161 LEU A CA 1
ATOM 1296 C C . LEU A 1 161 ? 7.251 -7.458 -35.528 1.00 87.69 161 LEU A C 1
ATOM 1298 O O . LEU A 1 161 ? 7.783 -7.319 -36.627 1.00 87.69 161 LEU A O 1
ATOM 1302 N N . CYS A 1 162 ? 7.962 -7.482 -34.396 1.00 84.56 162 CYS A N 1
ATOM 1303 C CA . CYS A 1 162 ? 9.424 -7.391 -34.393 1.00 84.56 162 CYS A CA 1
ATOM 1304 C C . CYS A 1 162 ? 10.086 -8.631 -35.017 1.00 84.56 162 CYS A C 1
ATOM 1306 O O . CYS A 1 162 ? 11.153 -8.520 -35.612 1.00 84.56 162 CYS A O 1
ATOM 1308 N N . SER A 1 163 ? 9.467 -9.807 -34.873 1.00 76.75 163 SER A N 1
ATOM 1309 C CA . SER A 1 163 ? 10.049 -11.077 -35.330 1.00 76.75 163 SER A CA 1
ATOM 1310 C C . SER A 1 163 ? 9.947 -11.210 -36.854 1.00 76.75 163 SER A C 1
ATOM 1312 O O . SER A 1 163 ? 10.940 -11.511 -37.506 1.00 76.75 163 SER A O 1
ATOM 1314 N N . ILE A 1 164 ? 8.801 -10.825 -37.427 1.00 72.25 164 ILE A N 1
ATOM 1315 C CA . ILE A 1 164 ? 8.511 -10.901 -38.873 1.00 72.25 164 ILE A CA 1
ATOM 1316 C C . ILE A 1 164 ? 9.504 -10.079 -39.719 1.00 72.25 164 ILE A C 1
ATOM 1318 O O . ILE A 1 164 ? 9.832 -10.452 -40.840 1.00 72.25 164 ILE A O 1
ATOM 1322 N N . ARG A 1 165 ? 10.028 -8.965 -39.193 1.00 60.19 165 ARG A N 1
ATOM 1323 C CA . ARG A 1 165 ? 11.002 -8.124 -39.914 1.00 60.19 165 ARG A CA 1
ATOM 1324 C C . ARG A 1 165 ? 12.423 -8.676 -39.931 1.00 60.19 165 ARG A C 1
ATOM 1326 O O . ARG A 1 165 ? 13.176 -8.328 -40.830 1.00 60.19 165 ARG A O 1
ATOM 1333 N N . THR A 1 166 ? 12.785 -9.510 -38.961 1.00 58.62 166 THR A N 1
ATOM 1334 C CA . THR A 1 166 ? 14.136 -10.092 -38.897 1.00 58.62 166 THR A CA 1
ATOM 1335 C C . THR A 1 166 ? 14.328 -11.169 -39.971 1.00 58.62 166 THR A C 1
ATOM 1337 O O . THR A 1 166 ? 15.445 -11.381 -40.423 1.00 58.62 166 THR A O 1
ATOM 1340 N N . GLU A 1 167 ? 13.240 -11.795 -40.430 1.00 55.00 167 GLU A N 1
ATOM 1341 C CA . GLU A 1 167 ? 13.264 -12.850 -41.455 1.00 55.00 167 GLU A CA 1
ATOM 1342 C C . GLU A 1 167 ? 13.089 -12.312 -42.888 1.00 55.00 167 GLU A C 1
ATOM 1344 O O . GLU A 1 167 ? 13.486 -12.967 -43.842 1.00 55.00 167 GLU A O 1
ATOM 1349 N N . GLY A 1 168 ? 12.550 -11.099 -43.064 1.00 53.16 168 GLY A N 1
ATOM 1350 C CA . GLY A 1 168 ? 12.272 -10.510 -44.384 1.00 53.16 168 GLY A CA 1
ATOM 1351 C C . GLY A 1 168 ? 13.376 -9.623 -44.974 1.00 53.16 168 GLY A C 1
ATOM 1352 O O . GLY A 1 168 ? 13.113 -8.905 -45.934 1.00 53.16 168 GLY A O 1
ATOM 1353 N N . GLN A 1 169 ? 14.578 -9.599 -44.385 1.00 47.56 169 GLN A N 1
ATOM 1354 C CA . GLN A 1 169 ? 15.683 -8.720 -44.802 1.00 47.56 169 GLN A CA 1
ATOM 1355 C C . GLN A 1 169 ? 16.971 -9.505 -45.124 1.00 47.56 169 GLN A C 1
ATOM 1357 O O . GLN A 1 169 ? 18.077 -9.064 -44.823 1.00 47.56 169 GLN A O 1
ATOM 1362 N N . MET A 1 170 ? 16.817 -10.672 -45.751 1.00 48.97 170 MET A N 1
ATOM 1363 C CA . MET A 1 170 ? 17.875 -11.398 -46.458 1.00 48.97 170 MET A CA 1
ATOM 1364 C C . MET A 1 170 ? 17.400 -11.658 -47.889 1.00 48.97 170 MET A C 1
ATOM 1366 O O . MET A 1 170 ? 16.987 -12.762 -48.183 1.00 48.97 170 MET A O 1
ATOM 1370 N N . ASP A 1 171 ? 17.395 -10.640 -48.751 1.00 48.66 171 ASP A N 1
ATOM 1371 C CA . ASP A 1 171 ? 17.391 -10.841 -50.208 1.00 48.66 171 ASP A CA 1
ATOM 1372 C C . ASP A 1 171 ? 17.770 -9.542 -50.926 1.00 48.66 171 ASP A C 1
ATOM 1374 O O . ASP A 1 171 ? 16.960 -8.637 -51.128 1.00 48.66 171 ASP A O 1
ATOM 1378 N N . SER A 1 172 ? 19.047 -9.447 -51.292 1.00 47.09 172 SER A N 1
ATOM 1379 C CA . SER A 1 172 ? 19.511 -8.846 -52.547 1.00 47.09 172 SER A CA 1
ATOM 1380 C C . SER A 1 172 ? 20.988 -9.213 -52.721 1.00 47.09 172 SER A C 1
ATOM 1382 O O . SER A 1 172 ? 21.837 -8.637 -52.034 1.00 47.09 172 SER A O 1
ATOM 1384 N N . PRO A 1 173 ? 21.329 -10.181 -53.591 1.00 48.69 173 PRO A N 1
ATOM 1385 C CA . PRO A 1 173 ? 22.711 -10.392 -53.981 1.00 48.69 173 PRO A CA 1
ATOM 1386 C C . PRO A 1 173 ? 23.188 -9.142 -54.722 1.00 48.69 173 PRO A C 1
ATOM 1388 O O . PRO A 1 173 ? 22.590 -8.712 -55.708 1.00 48.69 173 PRO A O 1
ATOM 1391 N N . VAL A 1 174 ? 24.259 -8.541 -54.211 1.00 53.25 174 VAL A N 1
ATOM 1392 C CA . VAL A 1 174 ? 24.988 -7.469 -54.886 1.00 53.25 174 VAL A CA 1
ATOM 1393 C C . VAL A 1 174 ? 25.485 -8.034 -56.215 1.00 53.25 174 VAL A C 1
ATOM 1395 O O . VAL A 1 174 ? 26.362 -8.894 -56.243 1.00 53.25 174 VAL A O 1
ATOM 1398 N N . SER A 1 175 ? 24.887 -7.578 -57.314 1.00 47.00 175 SER A N 1
ATOM 1399 C CA . SER A 1 175 ? 25.349 -7.852 -58.669 1.00 47.00 175 SER A CA 1
ATOM 1400 C C . SER A 1 175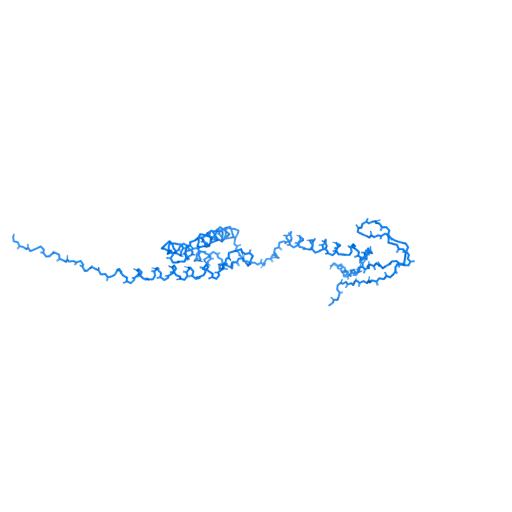 ? 26.765 -7.303 -58.826 1.00 47.00 175 SER A C 1
ATOM 1402 O O . SER A 1 175 ? 26.975 -6.088 -58.815 1.00 47.00 175 SER A O 1
ATOM 1404 N N . VAL A 1 176 ? 27.732 -8.210 -58.942 1.00 48.31 176 VAL A N 1
ATOM 1405 C CA . VAL A 1 176 ? 29.113 -7.912 -59.318 1.00 48.31 176 VAL A CA 1
ATOM 1406 C C . VAL A 1 176 ? 29.088 -7.386 -60.750 1.00 48.31 176 VAL A C 1
ATOM 1408 O O . VAL A 1 176 ? 28.728 -8.106 -61.677 1.00 48.31 176 VAL A O 1
ATOM 1411 N N . VAL A 1 177 ? 29.420 -6.110 -60.924 1.00 54.81 177 VAL A N 1
ATOM 1412 C CA . VAL A 1 177 ? 29.648 -5.520 -62.242 1.00 54.81 177 VAL A CA 1
ATOM 1413 C C . VAL A 1 177 ? 31.068 -5.898 -62.655 1.00 54.81 177 VAL A C 1
ATOM 1415 O O . VAL A 1 177 ? 32.037 -5.332 -62.152 1.00 54.81 177 VAL A O 1
ATOM 1418 N N . GLU A 1 178 ? 31.192 -6.879 -63.546 1.00 49.53 178 GLU A N 1
ATOM 1419 C CA . GLU A 1 178 ? 32.415 -7.109 -64.313 1.00 49.53 178 GLU A CA 1
ATOM 1420 C C . GLU A 1 178 ? 32.595 -5.946 -65.299 1.00 49.53 178 GLU A C 1
ATOM 1422 O O . GLU A 1 178 ? 31.937 -5.872 -66.336 1.00 49.53 178 GLU A O 1
ATOM 1427 N N . ALA A 1 179 ? 33.480 -5.005 -64.969 1.00 53.53 179 ALA A N 1
ATOM 1428 C CA . ALA A 1 179 ? 34.008 -4.059 -65.943 1.00 53.53 179 ALA A CA 1
ATOM 1429 C C . ALA A 1 179 ? 35.169 -4.737 -66.680 1.00 53.53 179 ALA A C 1
ATOM 1431 O O . ALA A 1 179 ? 36.284 -4.848 -66.167 1.00 53.53 179 ALA A O 1
ATOM 1432 N N . GLY A 1 180 ? 34.854 -5.246 -67.870 1.00 54.53 180 GLY A N 1
ATOM 1433 C CA . GLY A 1 180 ? 35.797 -5.855 -68.792 1.00 54.53 180 GLY A CA 1
ATOM 1434 C C . GLY A 1 180 ? 36.845 -4.875 -69.319 1.00 54.53 180 GLY A C 1
ATOM 1435 O O . GLY A 1 180 ? 36.595 -3.692 -69.539 1.00 54.53 180 GLY A O 1
ATOM 1436 N N . GLN A 1 181 ? 38.026 -5.443 -69.538 1.00 49.06 181 GLN A N 1
ATOM 1437 C CA . GLN A 1 181 ? 39.148 -4.902 -70.290 1.00 49.06 181 GLN A CA 1
ATOM 1438 C C . GLN A 1 181 ? 38.752 -4.580 -71.741 1.00 49.06 181 GLN A C 1
ATOM 1440 O O . GLN A 1 181 ? 38.179 -5.437 -72.418 1.00 49.06 181 GLN A O 1
ATOM 1445 N N . LYS A 1 182 ? 39.158 -3.408 -72.238 1.00 50.41 182 LYS A N 1
ATOM 1446 C CA . LYS A 1 182 ? 40.058 -3.230 -73.395 1.00 50.41 182 LYS A CA 1
ATOM 1447 C C . LYS A 1 182 ? 40.378 -1.755 -73.604 1.00 50.41 182 LYS A C 1
ATOM 1449 O O . LYS A 1 182 ? 39.439 -0.938 -73.524 1.00 50.41 182 LYS A O 1
#

Nearest PDB structures (foldseek):
  7b9v-assembly1_D  TM=1.947E-01  e=7.755E-02  Saccharomyces cerevisiae
  5x56-assembly1_A  TM=4.972E-01  e=3.275E+00  Arabidopsis thaliana
  4bhm-assembly1_F  TM=5.007E-01  e=8.606E+00  Pyricularia oryzae

Secondary structure (DSSP, 8-state):
---EEEEEEE--S--B-TTT--B--TTSEEEEEEEEEE-TTT--EEEEEEEEEHHHHHHHHHHHHHHHHHHHHHT-S-TT-S----HHHHHHHHHHHHHHHHHHHHHHHSPTT-THHHHHHHHHHHHHHHHHHHHSPPPPPTT--S-HHHHHHHHHHHHHHHHHHHHS--------------